Protein AF-A0A914NGS3-F1 (afdb_monomer_lite)

pLDDT: mean 71.95, std 20.26, range [30.5, 97.12]

Organism: Meloidogyne incognita (NCBI:txid6306)

Foldseek 3Di:
DDDDDDDDDDDDDDPDPDPDDPDDDDPDDPDDDPPDPPPPDDPDDDDPVRVVVVVVVVVVVVVVVVVVVVVVVVVVVVVVVVVVVVVVVVVVVVVVVVVVVVVVVVVVVVVVVVVVVVVVVVVVVVVVVVVVVVVVVVVVVVVCVVVVPDDDDDDDDDDDDDDDDDDDDDDDPPVVVVVVVVVVCVVDQHPVSVVVVVVVVVVVVVVVLPDPPPDDPVVNVVVVVVVVVVVVVVVVVVVVVVVVVVVVVVVVVVVVVVVLVVVLVVCVVVVHHSVQVPDPDHGDDDPDDPVNPPDPPDDPVVVVLVVPPVVVVVVVVVPPDDDDDDDD

Sequence (328 aa):
MSEEEYSEEEEVEVDEYVAEQVTKPTEDHAKRSRERIDIQDGEENMTEAGKAMLAAKKRLEEDDAAKLQDYEDRRRLEREREEEELRILKEKQEQRRLQREEEEREQEERRKAEEERRKAEEEERKAKLEAQRKQKEEEKKKRQQMMGGGMPFAVGTPTGGRNFILPEKKKDQSEKFGNIVQAKQEMGMTKDQREEAKKNFVAQVMKQLGDLTSLGGSELKAKLKEMHNRICKLEAEKYDLEKRLQTQEYDLKELNERQRQINRQKLQSKGMDPNSANSRYPPKVAIFSKYDRQIDRRNFNERKSLYDKKKRLSLLSKCSTAPNNFRI

Secondary structure (DSSP, 8-state):
----------------------PPPPS---------------TTS--HHHHHHHHHHHHHHHHHHHHHHHHHHHHHHHHHHHHHHHHHHHHHHHHHHHHHHHHHHHHHHHHHHHHHHHHHHHHHHHHHHHHHHHHHHHHHHHHHHHHTTS--------------PPP-----THHHHHHHHHHHHHSS--HHHHHHHHHHHHHHHHHHH--STTS-HHHHHHHHHHHHHHHHHHHHHHHHHHHHHHHHHHHHHHHHHHHHHHHHHHHHHTT--GGGGG-SS-----SS-TTTT----S-HHHHHHHH-HHHHHHHHTTS--S------

Radius of gyration: 46.87 Å; chains: 1; bounding box: 98×104×130 Å

Structure (mmCIF, N/CA/C/O backbone):
data_AF-A0A914NGS3-F1
#
_entry.id   AF-A0A914NGS3-F1
#
loop_
_atom_site.group_PDB
_atom_site.id
_atom_site.type_symbol
_atom_site.label_atom_id
_atom_site.label_alt_id
_atom_site.label_comp_id
_atom_site.label_asym_id
_atom_site.label_entity_id
_atom_site.label_seq_id
_atom_site.pdbx_PDB_ins_code
_atom_site.Cartn_x
_atom_site.Cartn_y
_atom_site.Cartn_z
_atom_site.occupancy
_atom_site.B_iso_or_equiv
_atom_site.auth_seq_id
_atom_site.auth_comp_id
_atom_site.auth_asym_id
_atom_site.auth_atom_id
_atom_site.pdbx_PDB_model_num
ATOM 1 N N . MET A 1 1 ? 25.454 -44.674 6.506 1.00 40.19 1 MET A N 1
ATOM 2 C CA . MET A 1 1 ? 24.784 -44.873 5.213 1.00 40.19 1 MET A CA 1
ATOM 3 C C . MET A 1 1 ? 24.540 -43.496 4.651 1.00 40.19 1 MET A C 1
ATOM 5 O O . MET A 1 1 ? 23.925 -42.677 5.319 1.00 40.19 1 MET A O 1
ATOM 9 N N . SER A 1 2 ? 25.219 -43.231 3.549 1.00 40.88 2 SER A N 1
ATOM 10 C CA . SER A 1 2 ? 25.174 -42.038 2.716 1.00 40.88 2 SER A CA 1
ATOM 11 C C . SER A 1 2 ? 24.106 -42.241 1.642 1.00 40.88 2 SER A C 1
ATOM 13 O O . SER A 1 2 ? 24.121 -43.286 1.004 1.00 40.88 2 SER A O 1
ATOM 15 N N . GLU A 1 3 ? 23.227 -41.265 1.452 1.00 44.56 3 GLU A N 1
ATOM 16 C CA . GLU A 1 3 ? 22.341 -41.107 0.284 1.00 44.56 3 GLU A CA 1
ATOM 17 C C . GLU A 1 3 ? 22.490 -39.613 -0.078 1.00 44.56 3 GLU A C 1
ATOM 19 O O . GLU A 1 3 ? 22.153 -38.765 0.748 1.00 44.56 3 GLU A O 1
ATOM 24 N N . GLU A 1 4 ? 23.312 -39.194 -1.051 1.00 41.72 4 GLU A N 1
ATOM 25 C CA . GLU A 1 4 ? 23.185 -39.316 -2.526 1.00 41.72 4 GLU A CA 1
ATOM 26 C C . GLU A 1 4 ? 21.776 -38.923 -3.013 1.00 41.72 4 GLU A C 1
ATOM 28 O O . GLU A 1 4 ? 20.807 -39.617 -2.739 1.00 41.72 4 GLU A O 1
ATOM 33 N N . GLU A 1 5 ? 21.571 -37.661 -3.409 1.00 41.38 5 GLU A N 1
ATOM 34 C CA . GLU A 1 5 ? 21.736 -37.079 -4.764 1.00 41.38 5 GLU A CA 1
ATOM 35 C C . GLU A 1 5 ? 20.475 -37.244 -5.636 1.00 41.38 5 GLU A C 1
ATOM 37 O O . GLU A 1 5 ? 20.156 -38.348 -6.056 1.00 41.38 5 GLU A O 1
ATOM 42 N N . TYR A 1 6 ? 19.780 -36.137 -5.935 1.00 35.16 6 TYR A N 1
ATOM 43 C CA . TYR A 1 6 ? 19.322 -35.839 -7.300 1.00 35.16 6 TYR A CA 1
ATOM 44 C C . TYR A 1 6 ? 18.946 -34.354 -7.417 1.00 35.16 6 TYR A C 1
ATOM 46 O O . TYR A 1 6 ? 17.954 -33.883 -6.857 1.00 35.16 6 TYR A O 1
ATOM 54 N N . SER A 1 7 ? 19.813 -33.619 -8.107 1.00 37.72 7 SER A N 1
ATOM 55 C CA . SER A 1 7 ? 19.636 -32.251 -8.581 1.00 37.72 7 SER A CA 1
ATOM 56 C C . SER A 1 7 ? 19.273 -32.357 -10.057 1.00 37.72 7 SER A C 1
ATOM 58 O O . SER A 1 7 ? 20.069 -32.890 -10.822 1.00 37.72 7 SER A O 1
ATOM 60 N N . GLU A 1 8 ? 18.095 -31.888 -10.457 1.00 36.22 8 GLU A N 1
ATOM 61 C CA . GLU A 1 8 ? 17.708 -31.806 -11.869 1.00 36.22 8 GLU A CA 1
ATOM 62 C C . GLU A 1 8 ? 17.700 -30.321 -12.249 1.00 36.22 8 GLU A C 1
ATOM 64 O O . GLU A 1 8 ? 16.717 -29.603 -12.066 1.00 36.22 8 GLU A O 1
ATOM 69 N N . GLU A 1 9 ? 18.879 -29.838 -12.650 1.00 35.44 9 GLU A N 1
ATOM 70 C CA . GLU A 1 9 ? 19.063 -28.545 -13.305 1.00 35.44 9 GLU A CA 1
ATOM 71 C C . GLU A 1 9 ? 18.751 -28.745 -14.793 1.00 35.44 9 GLU A C 1
ATOM 73 O O . GLU A 1 9 ? 19.439 -29.487 -15.489 1.00 35.44 9 GLU A O 1
ATOM 78 N N . GLU A 1 10 ? 17.672 -28.127 -15.266 1.00 34.44 10 GLU A N 1
ATOM 79 C CA . GLU A 1 10 ? 17.285 -28.120 -16.675 1.00 34.44 10 GLU A CA 1
ATOM 80 C C . GLU A 1 10 ? 18.248 -27.191 -17.438 1.00 34.44 10 GLU A C 1
ATOM 82 O O . GLU A 1 10 ? 18.265 -25.973 -17.229 1.00 34.44 10 GLU A O 1
ATOM 87 N N . GLU A 1 11 ? 19.106 -27.785 -18.273 1.00 33.94 11 GLU A N 1
ATOM 88 C CA . GLU A 1 11 ? 20.033 -27.088 -19.165 1.00 33.94 11 GLU A CA 1
ATOM 89 C C . GLU A 1 11 ? 19.255 -26.218 -20.163 1.00 33.94 11 GLU A C 1
ATOM 91 O O . GLU A 1 11 ? 18.569 -26.713 -21.055 1.00 33.94 11 GLU A O 1
ATOM 96 N N . VAL A 1 12 ? 19.380 -24.896 -20.032 1.00 33.91 12 VAL A N 1
ATOM 97 C CA . VAL A 1 12 ? 18.951 -23.954 -21.069 1.00 33.91 12 VAL A CA 1
ATOM 98 C C . VAL A 1 12 ? 20.103 -23.805 -22.056 1.00 33.91 12 VAL A C 1
ATOM 100 O O . VAL A 1 12 ? 21.127 -23.199 -21.743 1.00 33.91 12 VAL A O 1
ATOM 103 N N . GLU A 1 13 ? 19.921 -24.377 -23.242 1.00 32.69 13 GLU A N 1
ATOM 104 C CA . GLU A 1 13 ? 20.776 -24.236 -24.419 1.00 32.69 13 GLU A CA 1
ATOM 105 C C . GLU A 1 13 ? 20.908 -22.744 -24.786 1.00 32.69 13 GLU A C 1
ATOM 107 O O . GLU A 1 13 ? 19.975 -22.101 -25.271 1.00 32.69 13 GLU A O 1
ATOM 112 N N . VAL A 1 14 ? 22.061 -22.151 -24.460 1.00 32.09 14 VAL A N 1
ATOM 113 C CA . VAL A 1 14 ? 22.409 -20.772 -24.819 1.00 32.09 14 VAL A CA 1
ATOM 114 C C . VAL A 1 14 ? 23.047 -20.809 -26.202 1.00 32.09 14 VAL A C 1
ATOM 116 O O . VAL A 1 14 ? 24.249 -21.032 -26.321 1.00 32.09 14 VAL A O 1
ATOM 119 N N . ASP A 1 15 ? 22.246 -20.581 -27.242 1.00 32.97 15 ASP A N 1
ATOM 120 C CA . ASP A 1 15 ? 22.767 -20.388 -28.593 1.00 32.97 15 ASP A CA 1
ATOM 121 C C . ASP A 1 15 ? 23.660 -19.137 -28.642 1.00 32.97 15 ASP A C 1
ATOM 123 O O . ASP A 1 15 ? 23.242 -17.988 -28.450 1.00 32.97 15 ASP A O 1
ATOM 127 N N . GLU A 1 16 ? 24.939 -19.403 -28.876 1.00 31.78 16 GLU A N 1
ATOM 128 C CA . GLU A 1 16 ? 26.034 -18.461 -29.004 1.00 31.78 16 GLU A CA 1
ATOM 129 C C . GLU A 1 16 ? 25.838 -17.609 -30.273 1.00 31.78 16 GLU A C 1
ATOM 131 O O . GLU A 1 16 ? 26.121 -18.028 -31.394 1.00 31.78 16 GLU A O 1
ATOM 136 N N . TYR A 1 17 ? 25.345 -16.376 -30.111 1.00 32.56 17 TYR A N 1
ATOM 137 C CA . TYR A 1 17 ? 25.337 -15.375 -31.182 1.00 32.56 17 TYR A CA 1
ATOM 138 C C . TYR A 1 17 ? 26.784 -15.006 -31.550 1.00 32.56 17 TYR A C 1
ATOM 140 O O . TYR A 1 17 ? 27.405 -14.127 -30.945 1.00 32.56 17 TYR A O 1
ATOM 148 N N . VAL A 1 18 ? 27.324 -15.668 -32.575 1.00 31.19 18 VAL A N 1
ATOM 149 C CA . VAL A 1 18 ? 28.573 -15.278 -33.233 1.00 31.19 18 VAL A CA 1
ATOM 150 C C . VAL A 1 18 ? 28.365 -13.909 -33.881 1.00 31.19 18 VAL A C 1
ATOM 152 O O . VAL A 1 18 ? 27.631 -13.754 -34.855 1.00 31.19 18 VAL A O 1
ATOM 155 N N . ALA A 1 19 ? 29.011 -12.889 -33.316 1.00 33.19 19 ALA A N 1
ATOM 156 C CA . ALA A 1 19 ? 29.060 -11.547 -33.874 1.00 33.19 19 ALA A CA 1
ATOM 157 C C . ALA A 1 19 ? 29.832 -11.560 -35.204 1.00 33.19 19 ALA A C 1
ATOM 159 O O . ALA A 1 19 ? 31.064 -11.490 -35.228 1.00 33.19 19 ALA A O 1
ATOM 160 N N . GLU A 1 20 ? 29.108 -11.646 -36.319 1.00 32.53 20 GLU A N 1
ATOM 161 C CA . GLU A 1 20 ? 29.683 -11.502 -37.651 1.00 32.53 20 GLU A CA 1
ATOM 162 C C . GLU A 1 20 ? 30.141 -10.047 -37.849 1.00 32.53 20 GLU A C 1
ATOM 164 O O . GLU A 1 20 ? 29.362 -9.093 -37.910 1.00 32.53 20 GLU A O 1
ATOM 169 N N . GLN A 1 21 ? 31.461 -9.876 -37.866 1.00 30.50 21 GLN A N 1
ATOM 170 C CA . GLN A 1 21 ? 32.144 -8.618 -38.132 1.00 30.50 21 GLN A CA 1
ATOM 171 C C . GLN A 1 21 ? 31.783 -8.129 -39.538 1.00 30.50 21 GLN A C 1
ATOM 173 O O . GLN A 1 21 ? 32.220 -8.694 -40.537 1.00 30.50 21 GLN A O 1
ATOM 178 N N . VAL A 1 22 ? 31.029 -7.032 -39.621 1.00 34.19 22 VAL A N 1
ATOM 179 C CA . VAL A 1 22 ? 30.779 -6.309 -40.873 1.00 34.19 22 VAL A CA 1
ATOM 180 C C . VAL A 1 22 ? 32.090 -5.673 -41.348 1.00 34.19 22 VAL A C 1
ATOM 182 O O . VAL A 1 22 ? 32.434 -4.544 -40.989 1.00 34.19 22 VAL A O 1
ATOM 185 N N . THR A 1 23 ? 32.849 -6.400 -42.166 1.00 33.66 23 THR A N 1
ATOM 186 C CA . THR A 1 23 ? 33.986 -5.849 -42.906 1.00 33.66 23 THR A CA 1
ATOM 187 C C . THR A 1 23 ? 33.466 -5.082 -44.118 1.00 33.66 23 THR A C 1
ATOM 189 O O . THR A 1 23 ? 32.837 -5.653 -45.007 1.00 33.66 23 THR A O 1
ATOM 192 N N . LYS A 1 24 ? 33.725 -3.770 -44.156 1.00 34.28 24 LYS A N 1
ATOM 193 C CA . LYS A 1 24 ? 33.439 -2.905 -45.310 1.00 34.28 24 LYS A CA 1
ATOM 194 C C . LYS A 1 24 ? 34.158 -3.442 -46.563 1.00 34.28 24 LYS A C 1
ATOM 196 O O . LYS A 1 24 ? 35.372 -3.637 -46.481 1.00 34.28 24 LYS A O 1
ATOM 201 N N . PRO A 1 25 ? 33.482 -3.623 -47.713 1.00 33.66 25 PRO A N 1
ATOM 202 C CA . PRO A 1 25 ? 34.165 -3.935 -48.958 1.00 33.66 25 PRO A CA 1
ATOM 203 C C . PRO A 1 25 ? 34.882 -2.680 -49.461 1.00 33.66 25 PRO A C 1
ATOM 205 O O . PRO A 1 25 ? 34.285 -1.608 -49.572 1.00 33.66 25 PRO A O 1
ATOM 208 N N . THR A 1 26 ? 36.173 -2.820 -49.733 1.00 34.38 26 THR A N 1
ATOM 209 C CA . THR A 1 26 ? 37.013 -1.818 -50.386 1.00 34.38 26 THR A CA 1
ATOM 210 C C . THR A 1 26 ? 36.568 -1.604 -51.830 1.00 34.38 26 THR A C 1
ATOM 212 O O . THR A 1 26 ? 36.292 -2.556 -52.559 1.00 34.38 26 THR A O 1
ATOM 215 N N . GLU A 1 27 ? 36.513 -0.334 -52.222 1.00 41.97 27 GLU A N 1
ATOM 216 C CA . GLU A 1 27 ? 36.309 0.146 -53.585 1.00 41.97 27 GLU A CA 1
ATOM 217 C C . GLU A 1 27 ? 37.468 -0.299 -54.484 1.00 41.97 27 GLU A C 1
ATOM 219 O O . GLU A 1 27 ? 38.448 0.415 -54.623 1.00 41.97 27 GLU A O 1
ATOM 224 N N . ASP A 1 28 ? 37.381 -1.484 -55.079 1.00 39.66 28 ASP A N 1
ATOM 225 C CA . ASP A 1 28 ? 38.134 -1.825 -56.286 1.00 39.66 28 ASP A CA 1
ATOM 226 C C . ASP A 1 28 ? 37.518 -3.080 -56.907 1.00 39.66 28 ASP A C 1
ATOM 228 O O . ASP A 1 28 ? 37.655 -4.173 -56.373 1.00 39.66 28 ASP A O 1
ATOM 232 N N . HIS A 1 29 ? 36.761 -2.870 -57.993 1.00 36.38 29 HIS A N 1
ATOM 233 C CA . HIS A 1 29 ? 36.301 -3.814 -59.036 1.00 36.38 29 HIS A CA 1
ATOM 234 C C . HIS A 1 29 ? 34.908 -3.448 -59.590 1.00 36.38 29 HIS A C 1
ATOM 236 O O . HIS A 1 29 ? 34.068 -4.299 -59.876 1.00 36.38 29 HIS A O 1
ATOM 242 N N . ALA A 1 30 ? 34.668 -2.161 -59.846 1.00 40.72 30 ALA A N 1
ATOM 243 C CA . ALA A 1 30 ? 33.585 -1.720 -60.720 1.00 40.72 30 ALA A CA 1
ATOM 244 C C . ALA A 1 30 ? 34.103 -1.614 -62.165 1.00 40.72 30 ALA A C 1
ATOM 246 O O . ALA A 1 30 ? 34.521 -0.542 -62.590 1.00 40.72 30 ALA A O 1
ATOM 247 N N . LYS A 1 31 ? 34.128 -2.744 -62.891 1.00 43.34 31 LYS A N 1
ATOM 248 C CA . LYS A 1 31 ? 34.106 -2.847 -64.372 1.00 43.34 31 LYS A CA 1
ATOM 249 C C . LYS A 1 31 ? 34.137 -4.321 -64.806 1.00 43.34 31 LYS A C 1
ATOM 251 O O . LYS A 1 31 ? 35.134 -4.840 -65.297 1.00 43.34 31 LYS A O 1
ATOM 256 N N . ARG A 1 32 ? 33.002 -5.002 -64.657 1.00 36.66 32 ARG A N 1
ATOM 257 C CA . ARG A 1 32 ? 32.611 -6.081 -65.572 1.00 36.66 32 ARG A CA 1
ATOM 258 C C . ARG A 1 32 ? 31.157 -5.844 -65.942 1.00 36.66 32 ARG A C 1
ATOM 260 O O . ARG A 1 32 ? 30.252 -6.064 -65.145 1.00 36.66 32 ARG A O 1
ATOM 267 N N . SER A 1 33 ? 30.979 -5.300 -67.136 1.00 37.16 33 SER A N 1
ATOM 268 C CA . SER A 1 33 ? 29.717 -5.204 -67.852 1.00 37.16 33 SER A CA 1
ATOM 269 C C . SER A 1 33 ? 29.024 -6.569 -67.853 1.00 37.16 33 SER A C 1
ATOM 271 O O . SER A 1 33 ? 29.442 -7.486 -68.555 1.00 37.16 33 SER A O 1
ATOM 273 N N . ARG A 1 34 ? 27.971 -6.712 -67.044 1.00 41.16 34 ARG A N 1
ATOM 274 C CA . ARG A 1 34 ? 26.909 -7.680 -67.323 1.00 41.16 34 ARG A CA 1
ATOM 275 C C . ARG A 1 34 ? 26.093 -7.075 -68.455 1.00 41.16 34 ARG A C 1
ATOM 277 O O . ARG A 1 34 ? 25.324 -6.147 -68.220 1.00 41.16 34 ARG A O 1
ATOM 284 N N . GLU A 1 35 ? 26.305 -7.562 -69.669 1.00 33.72 35 GLU A N 1
ATOM 285 C CA . GLU A 1 35 ? 25.333 -7.378 -70.741 1.00 33.72 35 GLU A CA 1
ATOM 286 C C . GLU A 1 35 ? 24.007 -7.975 -70.256 1.00 33.72 35 GLU A C 1
ATOM 288 O O . GLU A 1 35 ? 23.894 -9.179 -70.014 1.00 33.72 35 GLU A O 1
ATOM 293 N N . ARG A 1 36 ? 23.011 -7.108 -70.039 1.00 38.50 36 ARG A N 1
ATOM 294 C CA . ARG A 1 36 ? 21.614 -7.526 -70.097 1.00 38.50 36 ARG A CA 1
ATOM 295 C C . ARG A 1 36 ? 21.391 -7.978 -71.530 1.00 38.50 36 ARG A C 1
ATOM 297 O O . ARG A 1 36 ? 21.465 -7.166 -72.444 1.00 38.50 36 ARG A O 1
ATOM 304 N N . ILE A 1 37 ? 21.133 -9.263 -71.717 1.00 40.38 37 ILE A N 1
ATOM 305 C CA . ILE A 1 37 ? 20.455 -9.714 -72.924 1.00 40.38 37 ILE A CA 1
ATOM 306 C C . ILE A 1 37 ? 19.002 -9.280 -72.733 1.00 40.38 37 ILE A C 1
ATOM 308 O O . ILE A 1 37 ? 18.225 -9.958 -72.061 1.00 40.38 37 ILE A O 1
ATOM 312 N N . ASP A 1 38 ? 18.671 -8.095 -73.239 1.00 39.19 38 ASP A N 1
ATOM 313 C CA . ASP A 1 38 ? 17.290 -7.688 -73.454 1.00 39.19 38 ASP A CA 1
ATOM 314 C C . ASP A 1 38 ? 16.721 -8.598 -74.551 1.00 39.19 38 ASP A C 1
ATOM 316 O O . ASP A 1 38 ? 16.973 -8.406 -75.736 1.00 39.19 38 ASP A O 1
ATOM 320 N N . ILE A 1 39 ? 15.979 -9.635 -74.151 1.00 48.78 39 ILE A N 1
ATOM 321 C CA . ILE A 1 39 ? 15.087 -10.363 -75.060 1.00 48.78 39 ILE A CA 1
ATOM 322 C C . ILE A 1 39 ? 13.807 -9.533 -75.156 1.00 48.78 39 ILE A C 1
ATOM 324 O O . ILE A 1 39 ? 12.779 -9.848 -74.560 1.00 48.78 39 ILE A O 1
ATOM 328 N N . GLN A 1 40 ? 13.909 -8.411 -75.855 1.00 48.56 40 GLN A N 1
ATOM 329 C CA . GLN A 1 40 ? 12.779 -7.790 -76.522 1.00 48.56 40 GLN A CA 1
ATOM 330 C C . GLN A 1 40 ? 13.009 -8.090 -77.992 1.00 48.56 40 GLN A C 1
ATOM 332 O O . GLN A 1 40 ? 13.990 -7.610 -78.539 1.00 48.56 40 GLN A O 1
ATOM 337 N N . ASP A 1 41 ? 12.217 -9.016 -78.537 1.00 43.16 41 ASP A N 1
ATOM 338 C CA . ASP A 1 41 ? 11.758 -9.066 -79.932 1.00 43.16 41 ASP A CA 1
ATOM 339 C C . ASP A 1 41 ? 11.329 -10.498 -80.282 1.00 43.16 41 ASP A C 1
ATOM 341 O O . ASP A 1 41 ? 12.136 -11.429 -80.293 1.00 43.16 41 ASP A O 1
ATOM 345 N N . GLY A 1 42 ? 10.036 -10.675 -80.580 1.00 42.50 42 GLY A N 1
ATOM 346 C CA . GLY A 1 42 ? 9.549 -11.891 -81.235 1.00 42.50 42 GLY A CA 1
ATOM 347 C C . GLY A 1 42 ? 8.172 -12.416 -80.828 1.00 42.50 42 GLY A C 1
ATOM 348 O O . GLY A 1 42 ? 7.976 -13.624 -80.893 1.00 42.50 42 GLY A O 1
ATOM 349 N N . GLU A 1 43 ? 7.197 -11.589 -80.435 1.00 50.16 43 GLU A N 1
ATOM 350 C CA . GLU A 1 43 ? 5.832 -12.102 -80.189 1.00 50.16 43 GLU A CA 1
ATOM 351 C C . GLU A 1 43 ? 5.079 -12.512 -81.471 1.00 50.16 43 GLU A C 1
ATOM 353 O O . GLU A 1 43 ? 4.074 -13.219 -81.393 1.00 50.16 43 GLU A O 1
ATOM 358 N N . GLU A 1 44 ? 5.575 -12.168 -82.663 1.00 51.47 44 GLU A N 1
ATOM 359 C CA . GLU A 1 44 ? 4.783 -12.323 -83.891 1.00 51.47 44 GLU A CA 1
ATOM 360 C C . GLU A 1 44 ? 5.103 -13.561 -84.749 1.00 51.47 44 GLU A C 1
ATOM 362 O O . GLU A 1 44 ? 4.356 -13.832 -85.680 1.00 51.47 44 GLU A O 1
ATOM 367 N N . ASN A 1 45 ? 6.113 -14.385 -84.419 1.00 52.28 45 ASN A N 1
ATOM 368 C CA . ASN A 1 45 ? 6.415 -15.630 -85.163 1.00 52.28 45 ASN A CA 1
ATOM 369 C C . ASN A 1 45 ? 6.860 -16.820 -84.279 1.00 52.28 45 ASN A C 1
ATOM 371 O O . ASN A 1 45 ? 7.667 -17.652 -84.691 1.00 52.28 45 ASN A O 1
ATOM 375 N N . MET A 1 46 ? 6.332 -16.940 -83.056 1.00 53.75 46 MET A N 1
ATOM 376 C CA . MET A 1 46 ? 6.592 -18.109 -82.201 1.00 53.75 46 MET A CA 1
ATOM 377 C C . MET A 1 46 ? 5.638 -19.261 -82.550 1.00 53.75 46 MET A C 1
ATOM 379 O O . MET A 1 46 ? 4.417 -19.126 -82.429 1.00 53.75 46 MET A O 1
ATOM 383 N N . THR A 1 47 ? 6.202 -20.401 -82.966 1.00 68.88 47 THR A N 1
ATOM 384 C CA . THR A 1 47 ? 5.515 -21.686 -83.198 1.00 68.88 47 THR A CA 1
ATOM 385 C C . THR A 1 47 ? 4.603 -22.040 -82.013 1.00 68.88 47 THR A C 1
ATOM 387 O O . THR A 1 47 ? 4.899 -21.662 -80.881 1.00 68.88 47 THR A O 1
ATOM 390 N N . GLU A 1 48 ? 3.517 -22.792 -82.228 1.00 67.00 48 GLU A N 1
ATOM 391 C CA . GLU A 1 48 ? 2.541 -23.183 -81.184 1.00 67.00 48 GLU A CA 1
ATOM 392 C C . GLU A 1 48 ? 3.208 -23.744 -79.905 1.00 67.00 48 GLU A C 1
ATOM 394 O O . GLU A 1 48 ? 2.806 -23.421 -78.787 1.00 67.00 48 GLU A O 1
ATOM 399 N N . ALA A 1 49 ? 4.328 -24.459 -80.062 1.00 64.25 49 ALA A N 1
ATOM 400 C CA . ALA A 1 49 ? 5.174 -24.943 -78.969 1.00 64.25 49 ALA A CA 1
ATOM 401 C C . ALA A 1 49 ? 5.862 -23.828 -78.143 1.00 64.25 49 ALA A C 1
ATOM 403 O O . ALA A 1 49 ? 5.994 -23.951 -76.926 1.00 64.25 49 ALA A O 1
ATOM 404 N N . GLY A 1 50 ? 6.275 -22.721 -78.767 1.00 71.50 50 GLY A N 1
ATOM 405 C CA . GLY A 1 50 ? 6.845 -21.552 -78.086 1.00 71.50 50 GLY A CA 1
ATOM 406 C C . GLY A 1 50 ? 5.803 -20.778 -77.273 1.00 71.50 50 GLY A C 1
ATOM 407 O O . GLY A 1 50 ? 6.097 -20.326 -76.166 1.00 71.50 50 GLY A O 1
ATOM 408 N N . LYS A 1 51 ? 4.557 -20.707 -77.763 1.00 74.12 51 LYS A N 1
ATOM 409 C CA . LYS A 1 51 ? 3.429 -20.133 -77.006 1.00 74.12 51 LYS A CA 1
ATOM 410 C C . LYS A 1 51 ? 3.051 -21.002 -75.802 1.00 74.12 51 LYS A C 1
ATOM 412 O O . LYS A 1 51 ? 2.800 -20.465 -74.727 1.00 74.12 51 LYS A O 1
ATOM 417 N N . ALA A 1 52 ? 3.090 -22.329 -75.946 1.00 75.75 52 ALA A N 1
ATOM 418 C CA . ALA A 1 52 ? 2.866 -23.259 -74.836 1.00 75.75 52 ALA A CA 1
ATOM 419 C C . ALA A 1 52 ? 3.955 -23.160 -73.747 1.00 75.75 52 ALA A C 1
ATOM 421 O O . ALA A 1 52 ? 3.638 -23.163 -72.560 1.00 75.75 52 ALA A O 1
ATOM 422 N N . MET A 1 53 ? 5.225 -22.996 -74.134 1.00 77.62 53 MET A N 1
ATOM 423 C CA . MET A 1 53 ? 6.340 -22.780 -73.198 1.00 77.62 53 MET A CA 1
ATOM 424 C C . MET A 1 53 ? 6.221 -21.455 -72.432 1.00 77.62 53 MET A C 1
ATOM 426 O O . MET A 1 53 ? 6.426 -21.427 -71.220 1.00 77.62 53 MET A O 1
ATOM 430 N N . LEU A 1 54 ? 5.850 -20.361 -73.108 1.00 79.38 54 LEU A N 1
ATOM 431 C CA . LEU A 1 54 ? 5.616 -19.068 -72.454 1.00 79.38 54 LEU A CA 1
ATOM 432 C C . LEU A 1 54 ? 4.415 -19.114 -71.502 1.00 79.38 54 LEU A C 1
ATOM 434 O O . LEU A 1 54 ? 4.488 -18.561 -70.408 1.00 79.38 54 LEU A O 1
ATOM 438 N N . ALA A 1 55 ? 3.341 -19.820 -71.866 1.00 82.69 55 ALA A N 1
ATOM 439 C CA . ALA A 1 55 ? 2.197 -20.025 -70.982 1.00 82.69 55 ALA A CA 1
ATOM 440 C C . ALA A 1 55 ? 2.560 -20.866 -69.746 1.00 82.69 55 ALA A C 1
ATOM 442 O O . ALA A 1 55 ? 2.153 -20.523 -68.639 1.00 82.69 55 ALA A O 1
ATOM 443 N N . ALA A 1 56 ? 3.362 -21.925 -69.904 1.00 82.38 56 ALA A N 1
ATOM 444 C CA . ALA A 1 56 ? 3.850 -22.728 -68.783 1.00 82.38 56 ALA A CA 1
ATOM 445 C C . ALA A 1 56 ? 4.770 -21.920 -67.851 1.00 82.38 56 ALA A C 1
ATOM 447 O O . ALA A 1 56 ? 4.633 -21.993 -66.632 1.00 82.38 56 ALA A O 1
ATOM 448 N N . LYS A 1 57 ? 5.658 -21.090 -68.415 1.00 84.19 57 LYS A N 1
ATOM 449 C CA . LYS A 1 57 ? 6.511 -20.182 -67.638 1.00 84.19 57 LYS A CA 1
ATOM 450 C C . LYS A 1 57 ? 5.683 -19.144 -66.876 1.00 84.19 57 LYS A C 1
ATOM 452 O O . LYS A 1 57 ? 5.930 -18.924 -65.698 1.00 84.19 57 LYS A O 1
ATOM 457 N N . LYS A 1 58 ? 4.661 -18.572 -67.516 1.00 87.06 58 LYS A N 1
ATOM 458 C CA . LYS A 1 58 ? 3.746 -17.618 -66.882 1.00 87.06 58 LYS A CA 1
ATOM 459 C C . LYS A 1 58 ? 2.947 -18.251 -65.738 1.00 87.06 58 LYS A C 1
ATOM 461 O O . LYS A 1 58 ? 2.761 -17.610 -64.715 1.00 87.06 58 LYS A O 1
ATOM 466 N N . ARG A 1 59 ? 2.526 -19.516 -65.869 1.00 84.62 59 ARG A N 1
ATOM 467 C CA . ARG A 1 59 ? 1.877 -20.264 -64.777 1.00 84.62 59 ARG A CA 1
ATOM 468 C C . ARG A 1 59 ? 2.804 -20.474 -63.584 1.00 84.62 59 ARG A C 1
ATOM 470 O O . ARG A 1 59 ? 2.381 -20.262 -62.459 1.00 84.62 59 ARG A O 1
ATOM 477 N N . LEU A 1 60 ? 4.067 -20.816 -63.831 1.00 85.50 60 LEU A N 1
ATOM 478 C CA . LEU A 1 60 ? 5.060 -20.945 -62.765 1.00 85.50 60 LEU A CA 1
ATOM 479 C C . LEU A 1 60 ? 5.340 -19.598 -62.075 1.00 85.50 60 LEU A C 1
ATOM 481 O O . LEU A 1 60 ? 5.420 -19.543 -60.854 1.00 85.50 60 LEU A O 1
ATOM 485 N N . GLU A 1 61 ? 5.435 -18.510 -62.846 1.00 86.25 61 GLU A N 1
ATOM 486 C CA . GLU A 1 61 ? 5.593 -17.149 -62.312 1.00 86.25 61 GLU A CA 1
ATOM 487 C C . GLU A 1 61 ? 4.365 -16.702 -61.491 1.00 86.25 61 GLU A C 1
ATOM 489 O O . GLU A 1 61 ? 4.529 -16.080 -60.444 1.00 86.25 61 GLU A O 1
ATOM 494 N N . GLU A 1 62 ? 3.145 -17.046 -61.920 1.00 85.31 62 GLU A N 1
ATOM 495 C CA . GLU A 1 62 ? 1.900 -16.814 -61.170 1.00 85.31 62 GLU A CA 1
ATOM 496 C C . GLU A 1 62 ? 1.863 -17.624 -59.860 1.00 85.31 62 GLU A C 1
ATOM 498 O O . GLU A 1 62 ? 1.525 -17.070 -58.813 1.00 85.31 62 GLU A O 1
ATOM 503 N N . ASP A 1 63 ? 2.263 -18.899 -59.891 1.00 86.31 63 ASP A N 1
ATOM 504 C CA . ASP A 1 63 ? 2.318 -19.769 -58.710 1.00 86.31 63 ASP A CA 1
ATOM 505 C C . ASP A 1 63 ? 3.374 -19.298 -57.695 1.00 86.31 63 ASP A C 1
ATOM 507 O O . ASP A 1 63 ? 3.149 -19.340 -56.483 1.00 86.31 63 ASP A O 1
ATOM 511 N N . ASP A 1 64 ? 4.530 -18.825 -58.163 1.00 85.88 64 ASP A N 1
ATOM 512 C CA . ASP A 1 64 ? 5.575 -18.277 -57.295 1.00 85.88 64 ASP A CA 1
ATOM 513 C C . ASP A 1 64 ? 5.197 -16.894 -56.738 1.00 85.88 64 ASP A C 1
ATOM 515 O O . ASP A 1 64 ? 5.463 -16.609 -55.567 1.00 85.88 64 ASP A O 1
ATOM 519 N N . ALA A 1 65 ? 4.499 -16.062 -57.519 1.00 91.06 65 ALA A N 1
ATOM 520 C CA . ALA A 1 65 ? 3.932 -14.805 -57.035 1.00 91.06 65 ALA A CA 1
ATOM 521 C C . ALA A 1 65 ? 2.838 -15.036 -55.978 1.00 91.06 65 ALA A C 1
ATOM 523 O O . ALA A 1 65 ? 2.809 -14.328 -54.971 1.00 91.06 65 ALA A O 1
ATOM 524 N N . ALA A 1 66 ? 1.983 -16.048 -56.158 1.00 89.69 66 ALA A N 1
ATOM 525 C CA . ALA A 1 66 ? 0.970 -16.428 -55.175 1.00 89.69 66 ALA A CA 1
ATOM 526 C C . ALA A 1 66 ? 1.606 -16.892 -53.854 1.00 89.69 66 ALA A C 1
ATOM 528 O O . ALA A 1 66 ? 1.220 -16.416 -52.789 1.00 89.69 66 ALA A O 1
ATOM 529 N N . LYS A 1 67 ? 2.658 -17.724 -53.903 1.00 90.12 67 LYS A N 1
ATOM 530 C CA . LYS A 1 67 ? 3.409 -18.123 -52.695 1.00 90.12 67 LYS A CA 1
ATOM 531 C C . LYS A 1 67 ? 4.040 -16.931 -51.973 1.00 90.12 67 LYS A C 1
ATOM 533 O O . LYS A 1 67 ? 4.115 -16.938 -50.743 1.00 90.12 67 LYS A O 1
ATOM 538 N N . LEU A 1 68 ? 4.512 -15.927 -52.716 1.00 89.69 68 LEU A N 1
ATOM 539 C CA . LEU A 1 68 ? 5.092 -14.717 -52.134 1.00 89.69 68 LEU A CA 1
ATOM 540 C C . LEU A 1 68 ? 4.020 -13.850 -51.457 1.00 89.69 68 LEU A C 1
ATOM 542 O O . LEU A 1 68 ? 4.239 -13.393 -50.337 1.00 89.69 68 LEU A O 1
ATOM 546 N N . GLN A 1 69 ? 2.852 -13.689 -52.084 1.00 88.12 69 GLN A N 1
ATOM 547 C CA . GLN A 1 69 ? 1.704 -13.004 -51.479 1.00 88.12 69 GLN A CA 1
ATOM 548 C C . GLN A 1 69 ? 1.219 -13.728 -50.215 1.00 88.12 69 GLN A C 1
ATOM 550 O O . GLN A 1 69 ? 1.089 -13.099 -49.170 1.00 88.12 69 GLN A O 1
ATOM 555 N N . ASP A 1 70 ? 1.091 -15.057 -50.245 1.00 90.00 70 ASP A N 1
ATOM 556 C CA . ASP A 1 70 ? 0.709 -15.853 -49.070 1.00 90.00 70 ASP A CA 1
ATOM 557 C C . ASP A 1 70 ? 1.715 -15.737 -47.910 1.00 90.00 70 ASP A C 1
ATOM 559 O O . ASP A 1 70 ? 1.359 -15.922 -46.741 1.00 90.00 70 ASP A O 1
ATOM 563 N N . TYR A 1 71 ? 2.992 -15.486 -48.209 1.00 90.19 71 TYR A N 1
ATOM 564 C CA . TYR A 1 71 ? 4.023 -15.232 -47.203 1.00 90.19 71 TYR A CA 1
ATOM 565 C C . TYR A 1 71 ? 3.933 -13.804 -46.645 1.00 90.19 71 TYR A C 1
ATOM 567 O O . TYR A 1 71 ? 4.016 -13.607 -45.429 1.00 90.19 71 TYR A O 1
ATOM 575 N N . GLU A 1 72 ? 3.722 -12.810 -47.511 1.00 89.69 72 GLU A N 1
ATOM 576 C CA . GLU A 1 72 ? 3.491 -11.418 -47.112 1.00 89.69 72 GLU A CA 1
ATOM 577 C C . GLU A 1 72 ? 2.244 -11.277 -46.238 1.00 89.69 72 GLU A C 1
ATOM 579 O O . GLU A 1 72 ? 2.288 -10.589 -45.217 1.00 89.69 72 GLU A O 1
ATOM 584 N N . ASP A 1 73 ? 1.162 -11.966 -46.589 1.00 91.38 73 ASP A N 1
ATOM 585 C CA . ASP A 1 73 ? -0.102 -11.919 -45.861 1.00 91.38 73 ASP A CA 1
ATOM 586 C C . ASP A 1 73 ? -0.023 -12.663 -44.532 1.00 91.38 73 ASP A C 1
ATOM 588 O O . ASP A 1 73 ? -0.516 -12.157 -43.524 1.00 91.38 73 ASP A O 1
ATOM 592 N N . ARG A 1 74 ? 0.712 -13.782 -44.459 1.00 89.25 74 ARG A N 1
ATOM 593 C CA . ARG A 1 74 ? 1.051 -14.410 -43.170 1.00 89.25 74 ARG A CA 1
ATOM 594 C C . ARG A 1 74 ? 1.828 -13.459 -42.257 1.00 89.25 74 ARG A C 1
ATOM 596 O O . ARG A 1 74 ? 1.489 -13.331 -41.086 1.00 89.25 74 ARG A O 1
ATOM 603 N N . ARG A 1 75 ? 2.809 -12.732 -42.799 1.00 89.44 75 ARG A N 1
ATOM 604 C CA . ARG A 1 75 ? 3.603 -11.724 -42.067 1.00 89.44 75 ARG A CA 1
ATOM 605 C C . ARG A 1 75 ? 2.818 -10.463 -41.709 1.00 89.44 75 ARG A C 1
ATOM 607 O O . ARG A 1 75 ? 3.187 -9.758 -40.769 1.00 89.44 75 ARG A O 1
ATOM 614 N N . ARG A 1 76 ? 1.787 -10.107 -42.477 1.00 91.94 76 ARG A N 1
ATOM 615 C CA . ARG A 1 76 ? 0.844 -9.042 -42.107 1.00 91.94 76 ARG A CA 1
ATOM 616 C C . ARG A 1 76 ? -0.039 -9.502 -40.959 1.00 91.94 76 ARG A C 1
ATOM 618 O O . ARG A 1 76 ? -0.119 -8.787 -39.972 1.00 91.94 76 ARG A O 1
ATOM 625 N N . LEU A 1 77 ? -0.612 -10.697 -41.063 1.00 92.62 77 LEU A N 1
ATOM 626 C CA . LEU A 1 77 ? -1.514 -11.250 -40.059 1.00 92.62 77 LEU A CA 1
ATOM 627 C C . LEU A 1 77 ? -0.815 -11.482 -38.714 1.00 92.62 77 LEU A C 1
ATOM 629 O O . LEU A 1 77 ? -1.404 -11.239 -37.669 1.00 92.62 77 LEU A O 1
ATOM 633 N N . GLU A 1 78 ? 0.441 -11.928 -38.726 1.00 86.19 78 GLU A N 1
ATOM 634 C CA . GLU A 1 78 ? 1.250 -12.073 -37.510 1.00 86.19 78 GLU A CA 1
ATOM 635 C C . GLU A 1 78 ? 1.485 -10.719 -36.826 1.00 86.19 78 GLU A C 1
ATOM 637 O O . GLU A 1 78 ? 1.200 -10.576 -35.641 1.00 86.19 78 GLU A O 1
ATOM 642 N N . ARG A 1 79 ? 1.874 -9.689 -37.590 1.00 89.44 79 ARG A N 1
ATOM 643 C CA . ARG A 1 79 ? 2.013 -8.321 -37.064 1.00 89.44 79 ARG A CA 1
ATOM 644 C C . ARG A 1 79 ? 0.695 -7.745 -36.566 1.00 89.44 79 ARG A C 1
ATOM 646 O O . ARG A 1 79 ? 0.678 -7.094 -35.534 1.00 89.44 79 ARG A O 1
ATOM 653 N N . GLU A 1 80 ? -0.400 -7.977 -37.281 1.00 90.81 80 GLU A N 1
ATOM 654 C CA . GLU A 1 80 ? -1.725 -7.504 -36.882 1.00 90.81 80 GLU A CA 1
ATOM 655 C C . GLU A 1 80 ? -2.168 -8.157 -35.568 1.00 90.81 80 GLU A C 1
ATOM 657 O O . GLU A 1 80 ? -2.628 -7.455 -34.675 1.00 90.81 80 GLU A O 1
ATOM 662 N N . ARG A 1 81 ? -1.927 -9.462 -35.386 1.00 91.69 81 ARG A N 1
ATOM 663 C CA . ARG A 1 81 ? -2.184 -10.158 -34.114 1.00 91.69 81 ARG A CA 1
ATOM 664 C C . ARG A 1 81 ? -1.327 -9.615 -32.975 1.00 91.69 81 ARG A C 1
ATOM 666 O O . ARG A 1 81 ? -1.856 -9.335 -31.904 1.00 91.69 81 ARG A O 1
ATOM 673 N N . GLU A 1 82 ? -0.030 -9.418 -33.203 1.00 84.62 82 GLU A N 1
ATOM 674 C CA . GLU A 1 82 ? 0.866 -8.816 -32.207 1.00 84.62 82 GLU A CA 1
ATOM 675 C C . GLU A 1 82 ? 0.433 -7.383 -31.847 1.00 84.62 82 GLU A C 1
ATOM 677 O O . GLU A 1 82 ? 0.421 -6.995 -30.676 1.00 84.62 82 GLU A O 1
ATOM 682 N N . GLU A 1 83 ? 0.032 -6.583 -32.837 1.00 88.50 83 GLU A N 1
ATOM 683 C CA . GLU A 1 83 ? -0.480 -5.229 -32.634 1.00 88.50 83 GLU A CA 1
ATOM 684 C C . GLU A 1 83 ? -1.819 -5.229 -31.883 1.00 88.50 83 GLU A C 1
ATOM 686 O O . GLU A 1 83 ? -2.006 -4.406 -30.983 1.00 88.50 83 GLU A O 1
ATOM 691 N N . GLU A 1 84 ? -2.735 -6.149 -32.186 1.00 90.62 84 GLU A N 1
ATOM 692 C CA . GLU A 1 84 ? -4.005 -6.321 -31.476 1.00 90.62 84 GLU A CA 1
ATOM 693 C C . GLU A 1 84 ? -3.795 -6.753 -30.022 1.00 90.62 84 GLU A C 1
ATOM 695 O O . GLU A 1 84 ? -4.386 -6.158 -29.118 1.00 90.62 84 GLU A O 1
ATOM 700 N N . GLU A 1 85 ? -2.900 -7.706 -29.759 1.00 87.62 85 GLU A N 1
ATOM 701 C CA . GLU A 1 85 ? -2.541 -8.119 -28.399 1.00 87.62 85 GLU A CA 1
ATOM 702 C C . GLU A 1 85 ? -1.925 -6.959 -27.604 1.00 87.62 85 GLU A C 1
ATOM 704 O O . GLU A 1 85 ? -2.307 -6.703 -26.454 1.00 87.62 85 GLU A O 1
ATOM 709 N N . LEU A 1 86 ? -1.033 -6.181 -28.228 1.00 85.69 86 LEU A N 1
ATOM 710 C CA . LEU A 1 86 ? -0.467 -4.973 -27.626 1.00 85.69 86 LEU A CA 1
ATOM 711 C C . LEU A 1 86 ? -1.530 -3.900 -27.372 1.00 85.69 86 LEU A C 1
ATOM 713 O O . LEU A 1 86 ? -1.464 -3.201 -26.354 1.00 85.69 86 LEU A O 1
ATOM 717 N N . ARG A 1 87 ? -2.509 -3.748 -28.267 1.00 93.25 87 ARG A N 1
ATOM 718 C CA . ARG A 1 87 ? -3.630 -2.817 -28.088 1.00 93.25 87 ARG A CA 1
ATOM 719 C C . ARG A 1 87 ? -4.535 -3.247 -26.943 1.00 93.25 87 ARG A C 1
ATOM 721 O O . ARG A 1 87 ? -4.811 -2.412 -26.087 1.00 93.25 87 ARG A O 1
ATOM 728 N N . ILE A 1 88 ? -4.912 -4.522 -26.862 1.00 92.31 88 ILE A N 1
ATOM 729 C CA . ILE A 1 88 ? -5.718 -5.068 -25.760 1.00 92.31 88 ILE A CA 1
ATOM 730 C C . ILE A 1 88 ? -4.979 -4.893 -24.428 1.00 92.31 88 ILE A C 1
ATOM 732 O O . ILE A 1 88 ? -5.575 -4.499 -23.423 1.00 92.31 88 ILE A O 1
ATOM 736 N N . LEU A 1 89 ? -3.664 -5.130 -24.398 1.00 88.75 89 LEU A N 1
ATOM 737 C CA . LEU A 1 89 ? -2.869 -4.956 -23.185 1.00 88.75 89 LEU A CA 1
ATOM 738 C C . LEU A 1 89 ? -2.802 -3.486 -22.742 1.00 88.75 89 LEU A C 1
ATOM 740 O O . LEU A 1 89 ? -2.923 -3.203 -21.545 1.00 88.75 89 LEU A O 1
ATOM 744 N N . LYS A 1 90 ? -2.644 -2.554 -23.692 1.00 91.50 90 LYS A N 1
ATOM 745 C CA . LYS A 1 90 ? -2.680 -1.105 -23.439 1.00 91.50 90 LYS A CA 1
ATOM 746 C C . LYS A 1 90 ? -4.057 -0.650 -22.970 1.00 91.50 90 LYS A C 1
ATOM 748 O O . LYS A 1 90 ? -4.137 0.026 -21.951 1.00 91.50 90 LYS A O 1
ATOM 753 N N . GLU A 1 91 ? -5.126 -1.084 -23.628 1.00 90.00 91 GLU A N 1
ATOM 754 C CA . GLU A 1 91 ? -6.501 -0.772 -23.235 1.00 90.00 91 GLU A CA 1
ATOM 755 C C . GLU A 1 91 ? -6.799 -1.298 -21.827 1.00 90.00 91 GLU A C 1
ATOM 757 O O . GLU A 1 91 ? -7.319 -0.571 -20.990 1.00 90.00 91 GLU A O 1
ATOM 762 N N . LYS A 1 92 ? -6.351 -2.510 -21.483 1.00 92.06 92 LYS A N 1
ATOM 763 C CA . LYS A 1 92 ? -6.491 -3.067 -20.129 1.00 92.06 92 LYS A CA 1
ATOM 764 C C . LYS A 1 92 ? -5.645 -2.335 -19.081 1.00 92.06 92 LYS A C 1
ATOM 766 O O . LYS A 1 92 ? -5.975 -2.342 -17.891 1.00 92.06 92 LYS A O 1
ATOM 771 N N . GLN A 1 93 ? -4.511 -1.745 -19.460 1.00 80.00 93 GLN A N 1
ATOM 772 C CA . GLN A 1 93 ? -3.747 -0.865 -18.569 1.00 80.00 93 GLN A CA 1
ATOM 773 C C . GLN A 1 93 ? -4.447 0.482 -18.377 1.00 80.00 93 GLN A C 1
ATOM 775 O O . GLN A 1 93 ? -4.519 0.958 -17.242 1.00 80.00 93 GLN A O 1
ATOM 780 N N . GLU A 1 94 ? -4.987 1.066 -19.447 1.00 88.12 94 GLU A N 1
ATOM 781 C CA . GLU A 1 94 ? -5.745 2.315 -19.386 1.00 88.12 94 GLU A CA 1
ATOM 782 C C . GLU A 1 94 ? -7.056 2.150 -18.624 1.00 88.12 94 GLU A C 1
ATOM 784 O O . GLU A 1 94 ? -7.321 2.952 -17.740 1.00 88.12 94 GLU A O 1
ATOM 789 N N . GLN A 1 95 ? -7.807 1.069 -18.828 1.00 91.81 95 GLN A N 1
ATOM 790 C CA . GLN A 1 95 ? -9.002 0.750 -18.042 1.00 91.81 95 GLN A CA 1
ATOM 791 C C . GLN A 1 95 ? -8.676 0.616 -16.552 1.00 91.81 95 GLN A C 1
ATOM 793 O O . GLN A 1 95 ? -9.355 1.199 -15.716 1.00 91.81 95 GLN A O 1
ATOM 798 N N . ARG A 1 96 ? -7.572 -0.057 -16.193 1.00 86.31 96 ARG A N 1
ATOM 799 C CA . ARG A 1 96 ? -7.105 -0.111 -14.794 1.00 86.31 96 ARG A CA 1
ATOM 800 C C . ARG A 1 96 ? -6.670 1.248 -14.253 1.00 86.31 96 ARG A C 1
ATOM 802 O O . ARG A 1 96 ? -6.624 1.431 -13.040 1.00 86.31 96 ARG A O 1
ATOM 809 N N . ARG A 1 97 ? -6.238 2.175 -15.108 1.00 91.19 97 ARG A N 1
ATOM 810 C CA . ARG A 1 97 ? -5.882 3.541 -14.709 1.00 91.19 97 ARG A CA 1
ATOM 811 C C . ARG A 1 97 ? -7.137 4.393 -14.529 1.00 91.19 97 ARG A C 1
ATOM 813 O O . ARG A 1 97 ? -7.228 5.062 -13.510 1.00 91.19 97 ARG A O 1
ATOM 820 N N . LEU A 1 98 ? -8.091 4.298 -15.450 1.00 86.25 98 LEU A N 1
ATOM 821 C CA . LEU A 1 98 ? -9.389 4.963 -15.381 1.00 86.25 98 LEU A CA 1
ATOM 822 C C . LEU A 1 98 ? -10.187 4.494 -14.169 1.00 86.25 98 LEU A C 1
ATOM 824 O O . LEU A 1 98 ? -10.669 5.330 -13.426 1.00 86.25 98 LEU A O 1
ATOM 828 N N . GLN A 1 99 ? -10.224 3.191 -13.886 1.00 85.62 99 GLN A N 1
ATOM 829 C CA . GLN A 1 99 ? -10.904 2.663 -12.701 1.00 85.62 99 GLN A CA 1
ATOM 830 C C . GLN A 1 99 ? -10.284 3.189 -11.398 1.00 85.62 99 GLN A C 1
ATOM 832 O O . GLN A 1 99 ? -11.000 3.569 -10.480 1.00 85.62 99 GLN A O 1
ATOM 837 N N . ARG A 1 100 ? -8.947 3.280 -11.327 1.00 86.94 100 ARG A N 1
ATOM 838 C CA . ARG A 1 100 ? -8.260 3.901 -10.180 1.00 86.94 100 ARG A CA 1
ATOM 839 C C . ARG A 1 100 ? -8.568 5.392 -10.062 1.00 86.94 100 ARG A C 1
ATOM 841 O O . ARG A 1 100 ? -8.713 5.886 -8.952 1.00 86.94 100 ARG A O 1
ATOM 848 N N . GLU A 1 101 ? -8.652 6.093 -11.187 1.00 88.56 101 GLU A N 1
ATOM 849 C CA . GLU A 1 101 ? -8.982 7.517 -11.224 1.00 88.56 101 GLU A CA 1
ATOM 850 C C . GLU A 1 101 ? -10.449 7.775 -10.844 1.00 88.56 101 GLU A C 1
ATOM 852 O O . GLU A 1 101 ? -10.730 8.726 -10.122 1.00 88.56 101 GLU A O 1
ATOM 857 N N . GLU A 1 102 ? -11.381 6.918 -11.262 1.00 90.06 102 GLU A N 1
ATOM 858 C CA . GLU A 1 102 ? -12.791 6.969 -10.860 1.00 90.06 102 GLU A CA 1
ATOM 859 C C . GLU A 1 102 ? -12.964 6.665 -9.367 1.00 90.06 102 GLU A C 1
ATOM 861 O O . GLU A 1 102 ? -13.633 7.428 -8.673 1.00 90.06 102 GLU A O 1
ATOM 866 N N . GLU A 1 103 ? -12.300 5.630 -8.841 1.00 87.12 103 GLU A N 1
ATOM 867 C CA . GLU A 1 103 ? -12.303 5.323 -7.403 1.00 87.12 103 GLU A CA 1
ATOM 868 C C . GLU A 1 103 ? -11.680 6.455 -6.565 1.00 87.12 103 GLU A C 1
ATOM 870 O O . GLU A 1 103 ? -12.147 6.739 -5.459 1.00 87.12 103 GLU A O 1
ATOM 875 N N . GLU A 1 104 ? -10.633 7.120 -7.067 1.00 87.06 104 GLU A N 1
ATOM 876 C CA . GLU A 1 104 ? -10.015 8.274 -6.405 1.00 87.06 104 GLU A CA 1
ATOM 877 C C . GLU A 1 104 ? -10.944 9.496 -6.420 1.00 87.06 104 GLU A C 1
ATOM 879 O O . GLU A 1 104 ? -11.117 10.132 -5.377 1.00 87.06 104 GLU A O 1
ATOM 884 N N . ARG A 1 105 ? -11.612 9.776 -7.549 1.00 91.00 105 ARG A N 1
ATOM 885 C CA . ARG A 1 105 ? -12.621 10.844 -7.643 1.00 91.00 105 ARG A CA 1
ATOM 886 C C . ARG A 1 105 ? -13.812 10.587 -6.726 1.00 91.00 105 ARG A C 1
ATOM 888 O O . ARG A 1 105 ? -14.219 11.499 -6.013 1.00 91.00 105 ARG A O 1
ATOM 895 N N . GLU A 1 106 ? -14.334 9.362 -6.672 1.00 91.25 106 GLU A N 1
ATOM 896 C CA . GLU A 1 106 ? -15.448 9.015 -5.779 1.00 91.25 106 GLU A CA 1
ATOM 897 C C . GLU A 1 106 ? -15.046 9.165 -4.300 1.00 91.25 106 GLU A C 1
ATOM 899 O O . GLU A 1 106 ? -15.800 9.694 -3.477 1.00 91.25 106 GLU A O 1
ATOM 904 N N . GLN A 1 107 ? -13.823 8.760 -3.941 1.00 82.81 107 GLN A N 1
ATOM 905 C CA . GLN A 1 107 ? -13.297 8.965 -2.591 1.00 82.81 107 GLN A CA 1
ATOM 906 C C . GLN A 1 107 ? -13.083 10.446 -2.260 1.00 82.81 107 GLN A C 1
ATOM 908 O O . GLN A 1 107 ? -13.335 10.850 -1.121 1.00 82.81 107 GLN A O 1
ATOM 913 N N . GLU A 1 108 ? -12.630 11.257 -3.215 1.00 88.12 108 GLU A N 1
ATOM 914 C CA . GLU A 1 108 ? -12.464 12.699 -3.038 1.00 88.12 108 GLU A CA 1
ATOM 915 C C . GLU A 1 108 ? -13.817 13.405 -2.882 1.00 88.12 108 GLU A C 1
ATOM 917 O O . GLU A 1 108 ? -13.981 14.201 -1.956 1.00 88.12 108 GLU A O 1
ATOM 922 N N . GLU A 1 109 ? -14.817 13.059 -3.693 1.00 88.56 109 GLU A N 1
ATOM 923 C CA . GLU A 1 109 ? -16.184 13.571 -3.564 1.00 88.56 109 GLU A CA 1
ATOM 924 C C . GLU A 1 109 ? -16.809 13.180 -2.222 1.00 88.56 109 GLU A C 1
ATOM 926 O O . GLU A 1 109 ? -17.383 14.030 -1.536 1.00 88.56 109 GLU A O 1
ATOM 931 N N . ARG A 1 110 ? -16.619 11.932 -1.773 1.00 87.88 110 ARG A N 1
ATOM 932 C CA . ARG A 1 110 ? -17.085 11.480 -0.456 1.00 87.88 110 ARG A CA 1
ATOM 933 C C . ARG A 1 110 ? -16.397 12.226 0.690 1.00 87.88 110 ARG A C 1
ATOM 935 O O . ARG A 1 110 ? -17.067 12.607 1.651 1.00 87.88 110 ARG A O 1
ATOM 942 N N . ARG A 1 111 ? -15.084 12.470 0.595 1.00 88.25 111 ARG A N 1
ATOM 943 C CA . ARG A 1 111 ? -14.335 13.266 1.586 1.00 88.25 111 ARG A CA 1
ATOM 944 C C . ARG A 1 111 ? -14.782 14.722 1.594 1.00 88.25 111 ARG A C 1
ATOM 946 O O . ARG A 1 111 ? -14.970 15.285 2.668 1.00 88.25 111 ARG A O 1
ATOM 953 N N . LYS A 1 112 ? -14.995 15.317 0.420 1.00 89.75 112 LYS A N 1
ATOM 954 C CA . LYS A 1 112 ? -15.462 16.697 0.277 1.00 89.75 112 LYS A CA 1
ATOM 955 C C . LYS A 1 112 ? -16.876 16.868 0.833 1.00 89.75 112 LYS A C 1
ATOM 957 O O . LYS A 1 112 ? -17.114 17.823 1.563 1.00 89.75 112 LYS A O 1
ATOM 962 N N . ALA A 1 113 ? -17.773 15.914 0.582 1.00 89.56 113 ALA A N 1
ATOM 963 C CA . ALA A 1 113 ? -19.121 15.905 1.146 1.00 89.56 113 ALA A CA 1
ATOM 964 C C . ALA A 1 113 ? -19.119 15.742 2.679 1.00 89.56 113 ALA A C 1
ATOM 966 O O . ALA A 1 113 ? -19.904 16.387 3.373 1.00 89.56 113 ALA A O 1
ATOM 967 N N . GLU A 1 114 ? -18.228 14.915 3.237 1.00 85.88 114 GLU A N 1
ATOM 968 C CA . GLU A 1 114 ? -18.081 14.765 4.691 1.00 85.88 114 GLU A CA 1
ATOM 969 C C . GLU A 1 114 ? -17.457 16.011 5.346 1.00 85.88 114 GLU A C 1
ATOM 971 O O . GLU A 1 114 ? -17.906 16.435 6.413 1.00 85.88 114 GLU A O 1
ATOM 976 N N . GLU A 1 115 ? -16.476 16.648 4.698 1.00 84.81 115 GLU A N 1
ATOM 977 C CA . GLU A 1 115 ? -15.888 17.912 5.157 1.00 84.81 115 GLU A CA 1
ATOM 978 C C . GLU A 1 115 ? -16.895 19.069 5.080 1.00 84.81 115 GLU A C 1
ATOM 980 O O . GLU A 1 115 ? -16.960 19.885 5.999 1.00 84.81 115 GLU A O 1
ATOM 985 N N . GLU A 1 116 ? -17.718 19.127 4.032 1.00 86.56 116 GLU A N 1
ATOM 986 C CA . GLU A 1 116 ? -18.793 20.112 3.892 1.00 86.56 116 GLU A CA 1
ATOM 987 C C . GLU A 1 116 ? -19.888 19.897 4.944 1.00 86.56 116 GLU A C 1
ATOM 989 O O . GLU A 1 116 ? -20.297 20.857 5.598 1.00 86.56 116 GLU A O 1
ATOM 994 N N . ARG A 1 117 ? -20.281 18.643 5.216 1.00 87.88 117 ARG A N 1
ATOM 995 C CA . ARG A 1 117 ? -21.229 18.326 6.298 1.00 87.88 117 ARG A CA 1
ATOM 996 C C . ARG A 1 117 ? -20.675 18.717 7.666 1.00 87.88 117 ARG A C 1
ATOM 998 O O . ARG A 1 117 ? -21.384 19.315 8.472 1.00 87.88 117 ARG A O 1
ATOM 1005 N N . ARG A 1 118 ? -19.392 18.451 7.917 1.00 85.81 118 ARG A N 1
ATOM 1006 C CA . ARG A 1 118 ? -18.723 18.845 9.161 1.00 85.81 118 ARG A CA 1
ATOM 1007 C C . ARG A 1 118 ? -18.604 20.365 9.299 1.00 85.81 118 ARG A C 1
ATOM 1009 O O . ARG A 1 118 ? -18.828 20.885 10.389 1.00 85.81 118 ARG A O 1
ATOM 1016 N N . LYS A 1 119 ? -18.288 21.087 8.220 1.00 86.88 119 LYS A N 1
ATOM 1017 C CA . LYS A 1 119 ? -18.257 22.560 8.223 1.00 86.88 119 LYS A CA 1
ATOM 1018 C C . LYS A 1 119 ? -19.642 23.152 8.464 1.00 86.88 119 LYS A C 1
ATOM 1020 O O . LYS A 1 119 ? -19.748 24.072 9.267 1.00 86.88 119 LYS A O 1
ATOM 1025 N N . ALA A 1 120 ? -20.688 22.594 7.855 1.00 87.19 120 ALA A N 1
ATOM 1026 C CA . ALA A 1 120 ? -22.066 23.015 8.094 1.00 87.19 120 ALA A CA 1
ATOM 1027 C C . ALA A 1 120 ? -22.495 22.780 9.556 1.00 87.19 120 ALA A C 1
ATOM 1029 O O . ALA A 1 120 ? -23.068 23.672 10.176 1.00 87.19 120 ALA A O 1
ATOM 1030 N N . GLU A 1 121 ? -22.151 21.631 10.151 1.00 84.12 121 GLU A N 1
ATOM 1031 C CA . GLU A 1 121 ? -22.419 21.346 11.571 1.00 84.12 121 GLU A CA 1
ATOM 1032 C C . GLU A 1 121 ? -21.617 22.265 12.520 1.00 84.12 121 GLU A C 1
ATOM 1034 O O . GLU A 1 121 ? -22.139 22.723 13.543 1.00 84.12 121 GLU A O 1
ATOM 1039 N N . GLU A 1 122 ? -20.356 22.577 12.196 1.00 80.81 122 GLU A N 1
ATOM 1040 C CA . GLU A 1 122 ? -19.526 23.516 12.964 1.00 80.81 122 GLU A CA 1
ATOM 1041 C C . GLU A 1 122 ? -20.037 24.965 12.848 1.00 80.81 122 GLU A C 1
ATOM 1043 O O . GLU A 1 122 ? -20.069 25.683 13.854 1.00 80.81 122 GLU A O 1
ATOM 1048 N N . GLU A 1 123 ? -20.498 25.386 11.668 1.00 82.69 123 GLU A N 1
ATOM 1049 C CA . GLU A 1 123 ? -21.110 26.697 11.437 1.00 82.69 123 GLU A CA 1
ATOM 1050 C C . GLU A 1 123 ? -22.477 26.814 12.127 1.00 82.69 123 GLU A C 1
ATOM 1052 O O . GLU A 1 123 ? -22.733 27.814 12.798 1.00 82.69 123 GLU A O 1
ATOM 1057 N N . GLU A 1 124 ? -23.311 25.769 12.101 1.00 83.06 124 GLU A N 1
ATOM 1058 C CA . GLU A 1 124 ? -24.589 25.733 12.823 1.00 83.06 124 GLU A CA 1
ATOM 1059 C C . GLU A 1 124 ? -24.376 25.754 14.347 1.00 83.06 124 GLU A C 1
ATOM 1061 O O . GLU A 1 124 ? -25.062 26.476 15.080 1.00 83.06 124 GLU A O 1
ATOM 1066 N N . ARG A 1 125 ? -23.381 25.015 14.858 1.00 82.94 125 ARG A N 1
ATOM 1067 C CA . ARG A 1 125 ? -23.017 25.043 16.282 1.00 82.94 125 ARG A CA 1
ATOM 1068 C C . ARG A 1 125 ? -22.495 26.419 16.694 1.00 82.94 125 ARG A C 1
ATOM 1070 O O . ARG A 1 125 ? -22.832 26.897 17.781 1.00 82.94 125 ARG A O 1
ATOM 1077 N N . LYS A 1 126 ? -21.701 27.067 15.839 1.00 8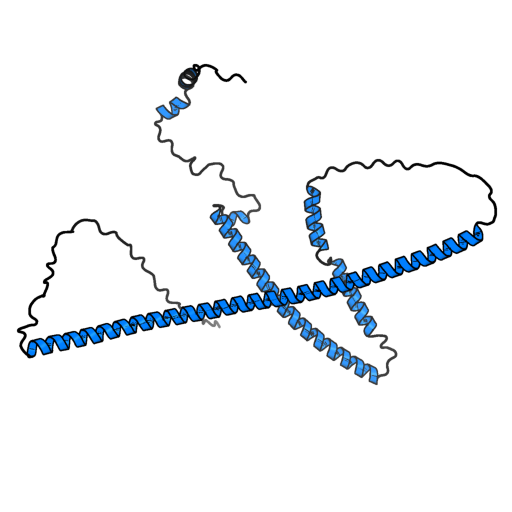5.94 126 LYS A N 1
ATOM 1078 C CA . LYS A 1 126 ? -21.195 28.427 16.062 1.00 85.94 126 LYS A CA 1
ATOM 1079 C C . LYS A 1 126 ? -22.330 29.456 16.031 1.00 85.94 126 LYS A C 1
ATOM 1081 O O . LYS A 1 126 ? -22.410 30.272 16.948 1.00 85.94 126 LYS A O 1
ATOM 1086 N N . ALA A 1 127 ? -23.258 29.351 15.081 1.00 83.69 127 ALA A N 1
ATOM 1087 C CA . ALA A 1 127 ? -24.439 30.206 14.979 1.00 83.69 127 ALA A CA 1
ATOM 1088 C C . ALA A 1 127 ? -25.380 30.053 16.188 1.00 83.69 127 ALA A C 1
ATOM 1090 O O . ALA A 1 127 ? -25.854 31.050 16.732 1.00 83.69 127 ALA A O 1
ATOM 1091 N N . LYS A 1 128 ? -25.594 28.828 16.694 1.00 84.06 128 LYS A N 1
ATOM 1092 C CA . LYS A 1 128 ? -26.364 28.590 17.933 1.00 84.06 128 LYS A CA 1
ATOM 1093 C C . LYS A 1 128 ? -25.707 29.227 19.158 1.00 84.06 128 LYS A C 1
ATOM 1095 O O . LYS A 1 128 ? -26.399 29.774 20.019 1.00 84.06 128 LYS A O 1
ATOM 1100 N N . LEU A 1 129 ? -24.378 29.177 19.244 1.00 76.94 129 LEU A N 1
ATOM 1101 C CA . LEU A 1 129 ? -23.629 29.755 20.361 1.00 76.94 129 LEU A CA 1
ATOM 1102 C C . LEU A 1 129 ? -23.628 31.291 20.310 1.00 76.94 129 LEU A C 1
ATOM 1104 O O . LEU A 1 129 ? -23.764 31.941 21.348 1.00 76.94 129 LEU A O 1
ATOM 1108 N N . GLU A 1 130 ? -23.556 31.870 19.112 1.00 81.81 130 GLU A N 1
ATOM 1109 C CA . GLU A 1 130 ? -23.683 33.311 18.885 1.00 81.81 130 GLU A CA 1
ATOM 1110 C C . GLU A 1 130 ? -25.109 33.817 19.156 1.00 81.81 130 GLU A C 1
ATOM 1112 O O . GLU A 1 130 ? -25.277 34.818 19.853 1.00 81.81 130 GLU A O 1
ATOM 1117 N N . ALA A 1 131 ? -26.143 33.083 18.733 1.00 82.88 131 ALA A N 1
ATOM 1118 C CA . ALA A 1 131 ? -27.537 33.403 19.045 1.00 82.88 131 ALA A CA 1
ATOM 1119 C C . ALA A 1 131 ? -27.822 33.345 20.557 1.00 82.88 131 ALA A C 1
ATOM 1121 O O . ALA A 1 131 ? -28.456 34.250 21.103 1.00 82.88 131 ALA A O 1
ATOM 1122 N N . GLN A 1 132 ? -27.299 32.338 21.269 1.00 82.25 132 GLN A N 1
ATOM 1123 C CA . GLN A 1 132 ? -27.435 32.256 22.728 1.00 82.25 132 GLN A CA 1
ATOM 1124 C C . GLN A 1 132 ? -26.672 33.387 23.438 1.00 82.25 132 GLN A C 1
ATOM 1126 O O . GLN A 1 132 ? -27.138 33.921 24.449 1.00 82.25 132 GLN A O 1
ATOM 1131 N N . ARG A 1 133 ? -25.500 33.777 22.921 1.00 82.56 133 ARG A N 1
ATOM 1132 C CA . ARG A 1 133 ? -24.735 34.914 23.443 1.00 82.56 133 ARG A CA 1
ATOM 1133 C C . ARG A 1 133 ? -25.484 36.231 23.230 1.00 82.56 133 ARG A C 1
ATOM 1135 O O . ARG A 1 133 ? -25.568 37.014 24.171 1.00 82.56 133 ARG A O 1
ATOM 1142 N N . LYS A 1 134 ? -26.090 36.433 22.059 1.00 82.94 134 LYS A N 1
ATOM 1143 C CA . LYS A 1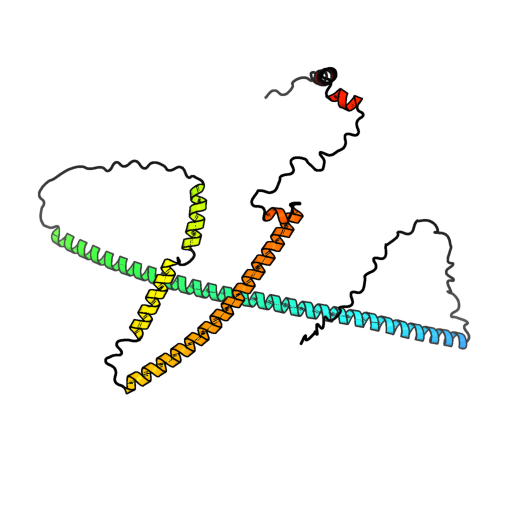 134 ? -26.897 37.617 21.745 1.00 82.94 134 LYS A CA 1
ATOM 1144 C C . LYS A 1 134 ? -28.159 37.702 22.610 1.00 82.94 134 LYS A C 1
ATOM 1146 O O . LYS A 1 134 ? -28.432 38.766 23.148 1.00 82.94 134 LYS A O 1
ATOM 1151 N N . GLN A 1 135 ? -28.848 36.585 22.868 1.00 79.00 135 GLN A N 1
ATOM 1152 C CA . GLN A 1 135 ? -29.969 36.554 23.823 1.00 79.00 135 GLN A CA 1
ATOM 1153 C C . GLN A 1 135 ? -29.531 36.913 25.251 1.00 79.00 135 GLN A C 1
ATOM 1155 O O . GLN A 1 135 ? -30.186 37.716 25.910 1.00 79.00 135 GLN A O 1
ATOM 1160 N N . LYS A 1 136 ? -28.391 36.385 25.719 1.00 80.75 136 LYS A N 1
ATOM 1161 C CA . LYS A 1 136 ? -27.825 36.742 27.034 1.00 80.75 136 LYS A CA 1
ATOM 1162 C C . LYS A 1 136 ? -27.403 38.213 27.107 1.00 80.75 136 LYS A C 1
ATOM 1164 O O . LYS A 1 136 ? -27.499 38.820 28.171 1.00 80.75 136 LYS A O 1
ATOM 1169 N N . GLU A 1 137 ? -26.911 38.790 26.013 1.00 79.62 137 GLU A N 1
ATOM 1170 C CA . GLU A 1 137 ? -26.559 40.212 25.927 1.00 79.62 137 GLU A CA 1
ATOM 1171 C C . GLU A 1 137 ? -27.808 41.107 25.882 1.00 79.62 137 GLU A C 1
ATOM 1173 O O . GLU A 1 137 ? -27.840 42.119 26.578 1.00 79.62 137 GLU A O 1
ATOM 1178 N N . GLU A 1 138 ? -28.866 40.714 25.169 1.00 79.00 138 GLU A N 1
ATOM 1179 C CA . GLU A 1 138 ? -30.163 41.405 25.164 1.00 79.00 138 GLU A CA 1
ATOM 1180 C C . GLU A 1 138 ? -30.857 41.331 26.533 1.00 79.00 138 GLU A C 1
ATOM 1182 O O . GLU A 1 138 ? -31.372 42.340 27.015 1.00 79.00 138 GLU A O 1
ATOM 1187 N N . GLU A 1 139 ? -30.793 40.189 27.222 1.00 77.12 139 GLU A N 1
ATOM 1188 C CA . GLU A 1 139 ? -31.310 40.020 28.584 1.00 77.12 139 GLU A CA 1
ATOM 1189 C C . GLU A 1 139 ? -30.511 40.849 29.602 1.00 77.12 139 GLU A C 1
ATOM 1191 O O . GLU A 1 139 ? -31.092 41.541 30.440 1.00 77.12 139 GLU A O 1
ATOM 1196 N N . LYS A 1 140 ? -29.174 40.867 29.496 1.00 76.38 140 LYS A N 1
ATOM 1197 C CA . LYS A 1 140 ? -28.314 41.728 30.324 1.00 76.38 140 LYS A CA 1
ATOM 1198 C C . LYS A 1 140 ? -28.542 43.207 30.046 1.00 76.38 140 LYS A C 1
ATOM 1200 O O . LYS A 1 140 ? -28.577 43.979 30.997 1.00 76.38 140 LYS A O 1
ATOM 1205 N N . LYS A 1 141 ? -28.734 43.606 28.788 1.00 76.12 141 LYS A N 1
ATOM 1206 C CA . LYS A 1 141 ? -29.047 44.989 28.409 1.00 76.12 141 LYS A CA 1
ATOM 1207 C C . LYS A 1 141 ? -30.432 45.397 28.912 1.00 76.12 141 LYS A C 1
ATOM 1209 O O . LYS A 1 141 ? -30.572 46.491 29.445 1.00 76.12 141 LYS A O 1
ATOM 1214 N N . LYS A 1 142 ? -31.426 44.504 28.856 1.00 74.62 142 LYS A N 1
ATOM 1215 C CA . LYS A 1 142 ? -32.765 44.710 29.434 1.00 74.62 142 LYS A CA 1
ATOM 1216 C C . LYS A 1 142 ? -32.716 44.812 30.965 1.00 74.62 142 LYS A C 1
ATOM 1218 O O . LYS A 1 142 ? -33.361 45.681 31.545 1.00 74.62 142 LYS A O 1
ATOM 1223 N N . ARG A 1 143 ? -31.884 43.995 31.621 1.00 69.56 143 ARG A N 1
ATOM 1224 C CA . ARG A 1 143 ? -31.624 44.057 33.070 1.00 69.56 143 ARG A CA 1
ATOM 1225 C C . ARG A 1 143 ? -30.862 45.322 33.473 1.00 69.56 143 ARG A C 1
ATOM 1227 O O . ARG A 1 143 ? -31.198 45.935 34.478 1.00 69.56 143 ARG A O 1
ATOM 1234 N N . GLN A 1 144 ? -29.883 45.745 32.679 1.00 70.00 144 GLN A N 1
ATOM 1235 C CA . GLN A 1 144 ? -29.143 46.991 32.880 1.00 70.00 144 GLN A CA 1
ATOM 1236 C C . GLN A 1 144 ? -30.036 48.214 32.652 1.00 70.00 144 GLN A C 1
ATOM 1238 O O . GLN A 1 144 ? -29.934 49.181 33.39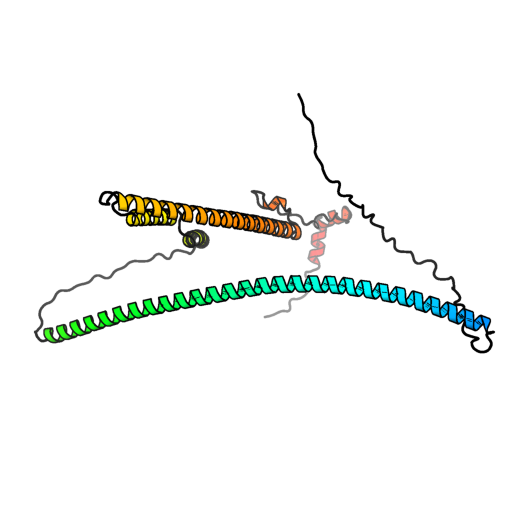6 1.00 70.00 144 GLN A O 1
ATOM 1243 N N . GLN A 1 145 ? -30.961 48.160 31.694 1.00 67.50 145 GLN A N 1
ATOM 1244 C CA . GLN A 1 145 ? -31.942 49.220 31.469 1.00 67.50 145 GLN A CA 1
ATOM 1245 C C . GLN A 1 145 ? -32.953 49.329 32.623 1.00 67.50 145 GLN A C 1
ATOM 1247 O O . GLN A 1 145 ? -33.355 50.436 32.961 1.00 67.50 145 GLN A O 1
ATOM 1252 N N . MET A 1 146 ? -33.302 48.217 33.286 1.00 60.91 146 MET A N 1
ATOM 1253 C CA . MET A 1 146 ? -34.111 48.241 34.516 1.00 60.91 146 MET A CA 1
ATOM 1254 C C . MET A 1 146 ? -33.323 48.621 35.784 1.00 60.91 146 MET A C 1
ATOM 1256 O O . MET A 1 146 ? -33.926 49.048 36.762 1.00 60.91 146 MET A O 1
ATOM 1260 N N . MET A 1 147 ? -31.992 48.491 35.785 1.00 62.09 147 MET A N 1
ATOM 1261 C CA . MET A 1 147 ? -31.121 48.797 36.934 1.00 62.09 147 MET A CA 1
ATOM 1262 C C . MET A 1 147 ? -30.374 50.144 36.798 1.00 62.09 147 MET A C 1
ATOM 1264 O O . MET A 1 147 ? -29.736 50.595 37.742 1.00 62.09 147 MET A O 1
ATOM 1268 N N . GLY A 1 148 ? -30.466 50.817 35.647 1.00 49.47 148 GLY A N 1
ATOM 1269 C CA . GLY A 1 148 ? -29.824 52.109 35.364 1.00 49.47 148 GLY A CA 1
ATOM 1270 C C . GLY A 1 148 ? -30.604 53.350 35.821 1.00 49.47 148 GLY A C 1
ATOM 1271 O O . GLY A 1 148 ? -30.190 54.463 35.515 1.00 49.47 148 GLY A O 1
ATOM 1272 N N . GLY A 1 149 ? -31.722 53.184 36.536 1.00 45.72 149 GLY A N 1
ATOM 1273 C CA . GLY A 1 149 ? -32.553 54.285 37.045 1.00 45.72 149 GLY A CA 1
ATOM 1274 C C . GLY A 1 149 ? -32.168 54.836 38.429 1.00 45.72 149 GLY A C 1
ATOM 1275 O O . GLY A 1 149 ? -32.898 55.669 38.954 1.00 45.72 149 GLY A O 1
ATOM 1276 N N . GLY A 1 150 ? -31.068 54.389 39.047 1.00 37.06 150 GLY A N 1
ATOM 1277 C CA . GLY A 1 150 ? -30.704 54.759 40.424 1.00 37.06 150 GLY A CA 1
ATOM 1278 C C . GLY A 1 150 ? -29.242 55.185 40.587 1.00 37.06 150 GLY A C 1
ATOM 1279 O O . GLY A 1 150 ? -28.374 54.332 40.676 1.00 37.06 150 GLY A O 1
ATOM 1280 N N . MET A 1 151 ? -29.042 56.507 40.598 1.00 36.94 151 MET A N 1
ATOM 1281 C CA . MET A 1 151 ? -27.956 57.391 41.086 1.00 36.94 151 MET A CA 1
ATOM 1282 C C . MET A 1 151 ? -26.540 56.882 41.518 1.00 36.94 151 MET A C 1
ATOM 1284 O O . MET A 1 151 ? -26.380 55.776 42.025 1.00 36.94 151 MET A O 1
ATOM 1288 N N . PRO A 1 152 ? -25.502 57.753 41.394 1.00 57.34 152 PRO A N 1
ATOM 1289 C CA . PRO A 1 152 ? -24.063 57.447 41.460 1.00 57.34 152 PRO A CA 1
ATOM 1290 C C . PRO A 1 152 ? -23.419 57.690 42.842 1.00 57.34 152 PRO A C 1
ATOM 1292 O O . PRO A 1 152 ? -23.810 58.628 43.531 1.00 57.34 152 PRO A O 1
ATOM 1295 N N . PHE A 1 153 ? -22.351 56.956 43.206 1.00 33.84 153 PHE A N 1
ATOM 1296 C CA . PHE A 1 153 ? -21.335 57.455 44.156 1.00 33.84 153 PHE A CA 1
ATOM 1297 C C . PHE A 1 153 ? -19.998 56.667 44.157 1.00 33.84 153 PHE A C 1
ATOM 1299 O O . PHE A 1 153 ? -19.995 55.442 44.124 1.00 33.84 153 PHE A O 1
ATOM 1306 N N . ALA A 1 154 ? -18.901 57.431 44.290 1.00 35.72 154 ALA A N 1
ATOM 1307 C CA . ALA A 1 154 ? -17.560 57.126 44.838 1.00 35.72 154 ALA A CA 1
ATOM 1308 C C . ALA A 1 154 ? -16.511 56.247 44.096 1.00 35.72 154 ALA A C 1
ATOM 1310 O O . ALA A 1 154 ? -16.469 55.032 44.230 1.00 35.72 154 ALA A O 1
ATOM 1311 N N . VAL A 1 155 ? -15.580 56.946 43.419 1.00 40.06 155 VAL A N 1
ATOM 1312 C CA . VAL A 1 155 ? -14.117 57.076 43.697 1.00 40.06 155 VAL A CA 1
ATOM 1313 C C . VAL A 1 155 ? -13.249 55.825 43.979 1.00 40.06 155 VAL A C 1
ATOM 1315 O O . VAL A 1 155 ? -13.433 55.144 44.981 1.00 40.06 155 VAL A O 1
ATOM 1318 N N . GLY A 1 156 ? -12.158 55.677 43.199 1.00 34.78 156 GLY A N 1
ATOM 1319 C CA . GLY A 1 156 ? -10.929 54.949 43.585 1.00 34.78 156 GLY A CA 1
ATOM 1320 C C . GLY A 1 156 ? -9.994 54.541 42.421 1.00 34.78 156 GLY A C 1
ATOM 1321 O O . GLY A 1 156 ? -10.167 53.485 41.830 1.00 34.78 156 GLY A O 1
ATOM 1322 N N . THR A 1 157 ? -9.007 55.381 42.095 1.00 40.38 157 THR A N 1
ATOM 1323 C CA . THR A 1 157 ? -7.836 55.201 41.183 1.00 40.38 157 THR A CA 1
ATOM 1324 C C . THR A 1 157 ? -6.719 54.296 41.792 1.00 40.38 157 THR A C 1
ATOM 1326 O O . THR A 1 157 ? -6.912 53.910 42.945 1.00 40.38 157 THR A O 1
ATOM 1329 N N . PRO A 1 158 ? -5.517 54.006 41.187 1.00 50.41 158 PRO A N 1
ATOM 1330 C CA . PRO A 1 158 ? -4.948 54.229 39.825 1.00 50.41 158 PRO A CA 1
ATOM 1331 C C . PRO A 1 158 ? -4.064 53.063 39.217 1.00 50.41 158 PRO A C 1
ATOM 1333 O O . PRO A 1 158 ? -3.753 52.076 39.868 1.00 50.41 158 PRO A O 1
ATOM 1336 N N . THR A 1 159 ? -3.590 53.257 37.966 1.00 41.41 159 THR A N 1
ATOM 1337 C CA . THR A 1 159 ? -2.284 52.858 37.333 1.00 41.41 159 THR A CA 1
ATOM 1338 C C . THR A 1 159 ? -1.704 51.427 37.368 1.00 41.41 159 THR A C 1
ATOM 1340 O O . THR A 1 159 ? -1.423 50.873 38.422 1.00 41.41 159 THR A O 1
ATOM 1343 N N . GLY A 1 160 ? -1.273 50.937 36.188 1.00 34.69 160 GLY A N 1
ATOM 1344 C CA . GLY A 1 160 ? -0.252 49.877 36.064 1.00 34.69 160 GLY A CA 1
ATOM 1345 C C . GLY A 1 160 ? -0.043 49.336 34.638 1.00 34.69 160 GLY A C 1
ATOM 1346 O O . GLY A 1 160 ? -0.602 48.301 34.280 1.00 34.69 160 GLY A O 1
ATOM 1347 N N . GLY A 1 161 ? 0.753 50.033 33.817 1.00 43.94 161 GLY A N 1
ATOM 1348 C CA . GLY A 1 161 ? 1.161 49.597 32.471 1.00 43.94 161 GLY A CA 1
ATOM 1349 C C . GLY A 1 161 ? 2.143 48.417 32.493 1.00 43.94 161 GLY A C 1
ATOM 1350 O O . GLY A 1 161 ? 2.987 48.318 33.380 1.00 43.94 161 GLY A O 1
ATOM 1351 N N . ARG A 1 162 ? 2.032 47.506 31.517 1.00 59.31 162 ARG A N 1
ATOM 1352 C CA . ARG A 1 162 ? 2.893 46.317 31.394 1.00 59.31 162 ARG A CA 1
ATOM 1353 C C . ARG A 1 162 ? 4.009 46.581 30.380 1.00 59.31 162 ARG A C 1
ATOM 1355 O O . ARG A 1 162 ? 3.746 46.638 29.185 1.00 59.31 162 ARG A O 1
ATOM 1362 N N . ASN A 1 163 ? 5.239 46.713 30.876 1.00 51.59 163 ASN A N 1
ATOM 1363 C CA . ASN A 1 163 ? 6.480 46.720 30.098 1.00 51.59 163 ASN A CA 1
ATOM 1364 C C . ASN A 1 163 ? 7.048 45.293 30.023 1.00 51.59 163 ASN A C 1
ATOM 1366 O O . ASN A 1 163 ? 7.548 44.793 31.027 1.00 51.59 163 ASN A O 1
ATOM 1370 N N . PHE A 1 164 ? 7.034 44.662 28.846 1.00 58.56 164 PHE A N 1
ATOM 1371 C CA . PHE A 1 164 ? 7.908 43.523 28.540 1.00 58.56 164 PHE A CA 1
ATOM 1372 C C . PHE A 1 164 ? 8.518 43.699 27.146 1.00 58.56 164 PHE A C 1
ATOM 1374 O O . PHE A 1 164 ? 7.807 43.940 26.174 1.00 58.56 164 PHE A O 1
ATOM 1381 N N . ILE A 1 165 ? 9.845 43.579 27.074 1.00 55.66 165 ILE A N 1
ATOM 1382 C CA . ILE A 1 165 ? 10.657 43.613 25.853 1.00 55.66 165 ILE A CA 1
ATOM 1383 C C . ILE A 1 165 ? 10.769 42.172 25.338 1.00 55.66 165 ILE A C 1
ATOM 1385 O O . ILE A 1 165 ? 11.296 41.312 26.043 1.00 55.66 165 ILE A O 1
ATOM 1389 N N . LEU A 1 166 ? 10.277 41.898 24.125 1.00 52.56 166 LEU A N 1
ATOM 1390 C CA . LEU A 1 166 ? 10.534 40.640 23.415 1.00 52.56 166 LEU A CA 1
ATOM 1391 C C . LEU A 1 166 ? 11.925 40.716 22.755 1.00 52.56 166 LEU A C 1
ATOM 1393 O O . LEU A 1 166 ? 12.131 41.599 21.924 1.00 52.56 166 LEU A O 1
ATOM 1397 N N . PRO A 1 167 ? 12.874 39.811 23.052 1.00 55.78 167 PRO A N 1
ATOM 1398 C CA . PRO A 1 167 ? 14.083 39.691 22.247 1.00 55.78 167 PRO A CA 1
ATOM 1399 C C . PRO A 1 167 ? 13.765 38.990 20.915 1.00 55.78 167 PRO A C 1
ATOM 1401 O O . PRO A 1 167 ? 13.242 37.874 20.897 1.00 55.78 167 PRO A O 1
ATOM 1404 N N . GLU A 1 168 ? 14.100 39.634 19.795 1.00 53.50 168 GLU A N 1
ATOM 1405 C CA . GLU A 1 168 ? 14.037 39.034 18.459 1.00 53.50 168 GLU A CA 1
ATOM 1406 C C . GLU A 1 168 ? 15.023 37.858 18.353 1.00 53.50 168 GLU A C 1
ATOM 1408 O O . GLU A 1 168 ? 16.244 38.034 18.342 1.00 53.50 168 GLU A O 1
ATOM 1413 N N . LYS A 1 169 ? 14.500 36.629 18.265 1.00 50.53 169 LYS A N 1
ATOM 1414 C CA . LYS A 1 169 ? 15.302 35.452 17.914 1.00 50.53 169 LYS A CA 1
ATOM 1415 C C . LYS A 1 169 ? 15.602 35.466 16.416 1.00 50.53 169 LYS A C 1
ATOM 1417 O O . LYS A 1 169 ? 14.697 35.427 15.582 1.00 50.53 169 LYS A O 1
ATOM 1422 N N . LYS A 1 170 ? 16.894 35.483 16.087 1.00 51.47 170 LYS A N 1
ATOM 1423 C CA . LYS A 1 170 ? 17.417 35.227 14.742 1.00 51.47 170 LYS A CA 1
ATOM 1424 C C . LYS A 1 170 ? 17.008 33.815 14.306 1.00 51.47 170 LYS A C 1
ATOM 1426 O O . LYS A 1 170 ? 17.251 32.852 15.026 1.00 51.47 170 LYS A O 1
ATOM 1431 N N . LYS A 1 171 ? 16.378 33.713 13.133 1.00 45.28 171 LYS A N 1
ATOM 1432 C CA . LYS A 1 171 ? 16.005 32.451 12.477 1.00 45.28 171 LYS A CA 1
ATOM 1433 C C . LYS A 1 171 ? 17.260 31.728 11.986 1.00 45.28 171 LYS A C 1
ATOM 1435 O O . LYS A 1 171 ? 17.701 31.960 10.861 1.00 45.28 171 LYS A O 1
ATOM 1440 N N . ASP A 1 172 ? 17.818 30.853 12.813 1.00 47.06 172 ASP A N 1
ATOM 1441 C CA . ASP A 1 172 ? 18.822 29.888 12.374 1.00 47.06 172 ASP A CA 1
ATOM 1442 C C . ASP A 1 172 ? 18.153 28.737 11.603 1.00 47.06 172 ASP A C 1
ATOM 1444 O O . ASP A 1 172 ? 17.090 28.229 11.961 1.00 47.06 172 ASP A O 1
ATOM 1448 N N . GLN A 1 173 ? 18.799 28.300 10.519 1.00 56.59 173 GLN A N 1
ATOM 1449 C CA . GLN A 1 173 ? 18.368 27.212 9.623 1.00 56.59 173 GLN A CA 1
ATOM 1450 C C . GLN A 1 173 ? 18.182 25.844 10.323 1.00 56.59 173 GLN A C 1
ATOM 1452 O O . GLN A 1 173 ? 17.732 24.889 9.688 1.00 56.59 173 GLN A O 1
ATOM 1457 N N . SER A 1 174 ? 18.497 25.734 11.616 1.00 53.44 174 SER A N 1
ATOM 1458 C CA . SER A 1 174 ? 18.270 24.544 12.442 1.00 53.44 174 SER A CA 1
ATOM 1459 C C . SER A 1 174 ? 16.784 24.283 12.720 1.00 53.44 174 SER A C 1
ATOM 1461 O O . SER A 1 174 ? 16.381 23.124 12.818 1.00 53.44 174 SER A O 1
ATOM 1463 N N . GLU A 1 175 ? 15.940 25.322 12.748 1.00 56.50 175 GLU A N 1
ATOM 1464 C CA . GLU A 1 175 ? 14.494 25.163 12.973 1.00 56.50 175 GLU A CA 1
ATOM 1465 C C . GLU A 1 175 ? 13.795 24.466 11.795 1.00 56.50 175 GLU A C 1
ATOM 1467 O O . GLU A 1 175 ? 12.823 23.739 11.987 1.00 56.50 175 GLU A O 1
ATOM 1472 N N . LYS A 1 176 ? 14.316 24.595 10.565 1.00 59.53 176 LYS A N 1
ATOM 1473 C CA . LYS A 1 176 ? 13.726 23.931 9.388 1.00 59.53 176 LYS A CA 1
ATOM 1474 C C . LYS A 1 176 ? 13.895 22.412 9.406 1.00 59.53 176 LYS A C 1
ATOM 1476 O O . LYS A 1 176 ? 13.012 21.706 8.924 1.00 59.53 176 LYS A O 1
ATOM 1481 N N . PHE A 1 177 ? 14.986 21.903 9.978 1.00 54.06 177 PHE A N 1
ATOM 1482 C CA . PHE A 1 177 ? 15.183 20.460 10.142 1.00 54.06 177 PHE A CA 1
ATOM 1483 C C . PHE A 1 177 ? 14.413 19.907 11.350 1.00 54.06 177 PHE A C 1
ATOM 1485 O O . PHE A 1 177 ? 13.888 18.797 11.264 1.00 54.06 177 PHE A O 1
ATOM 1492 N N . GLY A 1 178 ? 14.256 20.695 12.421 1.00 60.56 178 GLY A N 1
ATOM 1493 C CA . GLY A 1 178 ? 13.369 20.361 13.543 1.00 60.56 178 GLY A CA 1
ATOM 1494 C C . GLY A 1 178 ? 11.901 20.250 13.119 1.00 60.56 178 GLY A C 1
ATOM 1495 O O . GLY A 1 178 ? 11.251 19.252 13.420 1.00 60.56 178 GLY A O 1
ATOM 1496 N N . ASN A 1 179 ? 11.419 21.198 12.307 1.00 66.50 179 ASN A N 1
ATOM 1497 C CA . ASN A 1 179 ? 10.041 21.217 11.804 1.00 66.50 179 ASN A CA 1
ATOM 1498 C C . ASN A 1 179 ? 9.702 20.021 10.900 1.00 66.50 179 ASN A C 1
ATOM 1500 O O . ASN A 1 179 ? 8.563 19.573 10.897 1.00 66.50 179 ASN A O 1
ATOM 1504 N N . ILE A 1 180 ? 10.661 19.471 10.149 1.00 63.12 180 ILE A N 1
ATOM 1505 C CA . ILE A 1 180 ? 10.428 18.292 9.293 1.00 63.12 180 ILE A CA 1
ATOM 1506 C C . ILE A 1 180 ? 10.300 17.009 10.119 1.00 63.12 180 ILE A C 1
ATOM 1508 O O . ILE A 1 180 ? 9.440 16.175 9.834 1.00 63.12 180 ILE A O 1
ATOM 1512 N N . VAL A 1 181 ? 11.146 16.834 11.137 1.00 61.59 181 VAL A N 1
ATOM 1513 C CA . VAL A 1 181 ? 11.077 15.667 12.030 1.00 61.59 181 VAL A CA 1
ATOM 1514 C C . VAL A 1 181 ? 9.808 15.733 12.873 1.00 61.59 181 VAL A C 1
ATOM 1516 O O . VAL A 1 181 ? 9.101 14.734 12.973 1.00 61.59 181 VAL A O 1
ATOM 1519 N N . GLN A 1 182 ? 9.470 16.920 13.377 1.00 61.81 182 GLN A N 1
ATOM 1520 C CA . GLN A 1 182 ? 8.249 17.156 14.133 1.00 61.81 182 GLN A CA 1
ATOM 1521 C C . GLN A 1 182 ? 6.992 16.981 13.264 1.00 61.81 182 GLN A C 1
ATOM 1523 O O . GLN A 1 182 ? 6.103 16.237 13.654 1.00 61.81 182 GLN A O 1
ATOM 1528 N N . ALA A 1 183 ? 6.956 17.508 12.034 1.00 61.94 183 ALA A N 1
ATOM 1529 C CA . ALA A 1 183 ? 5.837 17.291 11.110 1.00 61.94 183 ALA A CA 1
ATOM 1530 C C . ALA A 1 183 ? 5.677 15.816 10.704 1.00 61.94 183 ALA A C 1
ATOM 1532 O O . ALA A 1 183 ? 4.561 15.324 10.584 1.00 61.94 183 ALA A O 1
ATOM 1533 N N . LYS A 1 184 ? 6.773 15.066 10.531 1.00 59.69 184 LYS A N 1
ATOM 1534 C CA . LYS A 1 184 ? 6.719 13.618 10.257 1.00 59.69 184 LYS A CA 1
ATOM 1535 C C . LYS A 1 184 ? 6.224 12.815 11.468 1.00 59.69 184 LYS A C 1
ATOM 1537 O O . LYS A 1 184 ? 5.618 11.760 11.294 1.00 59.69 184 LYS A O 1
ATOM 1542 N N . GLN A 1 185 ? 6.485 13.310 12.674 1.00 59.66 185 GLN A N 1
ATOM 1543 C CA . GLN A 1 185 ? 6.030 12.731 13.936 1.00 59.66 185 GLN A CA 1
ATOM 1544 C C . GLN A 1 185 ? 4.584 13.135 14.279 1.00 59.66 185 GLN A C 1
ATOM 1546 O O . GLN A 1 185 ? 3.900 12.375 14.953 1.00 59.66 185 GLN A O 1
ATOM 1551 N N . GLU A 1 186 ? 4.108 14.274 13.768 1.00 57.88 186 GLU A N 1
ATOM 1552 C CA . GLU A 1 186 ? 2.724 14.764 13.872 1.00 57.88 186 GLU A CA 1
ATOM 1553 C C . GLU A 1 186 ? 1.804 14.219 12.756 1.00 57.88 186 GLU A C 1
ATOM 1555 O O . GLU A 1 186 ? 0.595 14.136 12.945 1.00 57.88 186 GLU A O 1
ATOM 1560 N N . MET A 1 187 ? 2.355 13.788 11.613 1.00 61.16 187 MET A N 1
ATOM 1561 C CA . MET A 1 187 ? 1.607 13.196 10.484 1.00 61.16 187 MET A CA 1
ATOM 1562 C C . MET A 1 187 ? 1.128 11.756 10.729 1.00 61.16 187 MET A C 1
ATOM 1564 O O . MET A 1 187 ? 0.281 11.248 9.996 1.00 61.16 187 MET A O 1
ATOM 1568 N N . GLY A 1 188 ? 1.666 11.070 11.735 1.00 61.00 188 GLY A N 1
ATOM 1569 C CA . GLY A 1 188 ? 1.194 9.755 12.157 1.00 61.00 188 GLY A CA 1
ATOM 1570 C C . GLY A 1 188 ? 0.885 9.775 13.642 1.00 61.00 188 GLY A C 1
ATOM 1571 O O . GLY A 1 188 ? 1.597 10.434 14.392 1.00 61.00 188 GLY A O 1
ATOM 1572 N N . MET A 1 189 ? -0.132 9.021 14.084 1.00 69.31 189 MET A N 1
ATOM 1573 C CA . MET A 1 189 ? -0.348 8.826 15.523 1.00 69.31 189 MET A CA 1
ATOM 1574 C C . MET A 1 189 ? 0.982 8.432 16.165 1.00 69.31 189 MET A C 1
ATOM 1576 O O . MET A 1 189 ? 1.634 7.483 15.694 1.00 69.31 189 MET A O 1
ATOM 1580 N N . THR A 1 190 ? 1.392 9.158 17.204 1.00 82.06 190 THR A N 1
ATOM 1581 C CA . THR A 1 190 ? 2.620 8.838 17.933 1.00 82.06 190 THR A CA 1
ATOM 1582 C C . THR A 1 190 ? 2.500 7.442 18.541 1.00 82.06 190 THR A C 1
ATOM 1584 O O . THR A 1 190 ? 1.401 6.901 18.699 1.00 82.06 190 THR A O 1
ATOM 1587 N N . LYS A 1 191 ? 3.636 6.808 18.846 1.00 84.44 191 LYS A N 1
ATOM 1588 C CA . LYS A 1 191 ? 3.635 5.464 19.443 1.00 84.44 191 LYS A CA 1
ATOM 1589 C C . LYS A 1 191 ? 2.758 5.425 20.703 1.00 84.44 191 LYS A C 1
ATOM 1591 O O . LYS A 1 191 ? 1.924 4.533 20.829 1.00 84.44 191 LYS A O 1
ATOM 1596 N N . ASP A 1 192 ? 2.871 6.453 21.537 1.00 86.19 192 ASP A N 1
ATOM 1597 C CA . ASP A 1 192 ? 2.110 6.585 22.778 1.00 86.19 192 ASP A CA 1
ATOM 1598 C C . ASP A 1 192 ? 0.611 6.784 22.508 1.00 86.19 192 ASP A C 1
ATOM 1600 O O . ASP A 1 192 ? -0.214 6.105 23.112 1.00 86.19 192 ASP A O 1
ATOM 1604 N N . GLN A 1 193 ? 0.240 7.600 21.513 1.00 88.81 193 GLN A N 1
ATOM 1605 C CA . GLN A 1 193 ? -1.162 7.761 21.100 1.00 88.81 193 GLN A CA 1
ATOM 1606 C C . GLN A 1 193 ? -1.778 6.455 20.581 1.00 88.81 193 GLN A C 1
ATOM 1608 O O . GLN A 1 193 ? -2.950 6.182 20.839 1.00 88.81 193 GLN A O 1
ATOM 1613 N N . ARG A 1 194 ? -1.011 5.615 19.871 1.00 88.31 194 ARG A N 1
ATOM 1614 C CA . ARG A 1 194 ? -1.499 4.296 19.426 1.00 88.31 194 ARG A CA 1
ATOM 1615 C C . ARG A 1 194 ? -1.689 3.338 20.593 1.00 88.31 194 ARG A C 1
ATOM 1617 O O . ARG A 1 194 ? -2.665 2.589 20.609 1.00 88.31 194 ARG A O 1
ATOM 1624 N N . GLU A 1 195 ? -0.772 3.340 21.556 1.00 89.31 195 GLU A N 1
ATOM 1625 C CA . GLU A 1 195 ? -0.895 2.513 22.757 1.00 89.31 195 GLU A CA 1
ATOM 1626 C C . GLU A 1 195 ? -2.083 2.950 23.622 1.00 89.31 195 GLU A C 1
ATOM 1628 O O . GLU A 1 195 ? -2.835 2.098 24.099 1.00 89.31 195 GLU A O 1
ATOM 1633 N N . GLU A 1 196 ? -2.315 4.255 23.767 1.00 91.25 196 GLU A N 1
ATOM 1634 C CA . GLU A 1 196 ? -3.502 4.797 24.433 1.00 91.25 196 GLU A CA 1
ATOM 1635 C C . GLU A 1 196 ? -4.790 4.456 23.680 1.00 91.25 196 GLU A C 1
ATOM 1637 O O . GLU A 1 196 ? -5.744 3.983 24.294 1.00 91.25 196 GLU A O 1
ATOM 1642 N N . ALA A 1 197 ? -4.817 4.589 22.351 1.00 91.19 197 ALA A N 1
ATOM 1643 C CA . ALA A 1 197 ? -5.960 4.175 21.540 1.00 91.19 197 ALA A CA 1
ATOM 1644 C C . ALA A 1 197 ? -6.250 2.671 21.688 1.00 91.19 197 ALA A C 1
ATOM 1646 O O . ALA A 1 197 ? -7.408 2.279 21.845 1.00 91.19 197 ALA A O 1
ATOM 1647 N N . LYS A 1 198 ? -5.210 1.824 21.726 1.00 92.81 198 LYS A N 1
ATOM 1648 C CA . LYS A 1 198 ? -5.351 0.383 21.983 1.00 92.81 198 LYS A CA 1
ATOM 1649 C C . LYS A 1 198 ? -5.910 0.118 23.381 1.00 92.81 198 LYS A C 1
ATOM 1651 O O . LYS A 1 198 ? -6.827 -0.688 23.516 1.00 92.81 198 LYS A O 1
ATOM 1656 N N . LYS A 1 199 ? -5.395 0.793 24.414 1.00 94.81 199 LYS A N 1
ATOM 1657 C CA . LYS A 1 199 ? -5.908 0.674 25.791 1.00 94.81 199 LYS A CA 1
ATOM 1658 C C . LYS A 1 199 ? -7.373 1.101 25.878 1.00 94.81 199 LYS A C 1
ATOM 1660 O O . LYS A 1 199 ? -8.176 0.371 26.453 1.00 94.81 199 LYS A O 1
ATOM 1665 N N . ASN A 1 200 ? -7.733 2.220 25.254 1.00 94.75 200 ASN A N 1
ATOM 1666 C CA . ASN A 1 200 ? -9.104 2.726 25.217 1.00 94.75 200 ASN A CA 1
ATOM 1667 C C . ASN A 1 200 ? -10.043 1.761 24.486 1.00 94.75 200 ASN A C 1
ATOM 1669 O O . ASN A 1 200 ? -11.138 1.486 24.973 1.00 94.75 200 ASN A O 1
ATOM 1673 N N . PHE A 1 201 ? -9.601 1.188 23.364 1.00 93.56 201 PHE A N 1
ATOM 1674 C CA . PHE A 1 201 ? -10.370 0.184 22.634 1.00 93.56 201 PHE A CA 1
ATOM 1675 C C . PHE A 1 201 ? -10.599 -1.077 23.475 1.00 93.56 201 PHE A C 1
ATOM 1677 O O . PHE A 1 201 ? -11.728 -1.549 23.587 1.00 93.56 201 PHE A O 1
ATOM 1684 N N . VAL A 1 202 ? -9.558 -1.596 24.133 1.00 92.38 202 VAL A N 1
ATOM 1685 C CA . VAL A 1 202 ? -9.689 -2.761 25.023 1.00 92.38 202 VAL A CA 1
ATOM 1686 C C . VAL A 1 202 ? -10.631 -2.454 26.189 1.00 92.38 202 VAL A C 1
ATOM 1688 O O . VAL A 1 202 ? -11.509 -3.261 26.486 1.00 92.38 202 VAL A O 1
ATOM 1691 N N . ALA A 1 203 ? -10.518 -1.276 26.805 1.00 92.94 203 ALA A N 1
ATOM 1692 C CA . ALA A 1 203 ? -11.420 -0.848 27.871 1.00 92.94 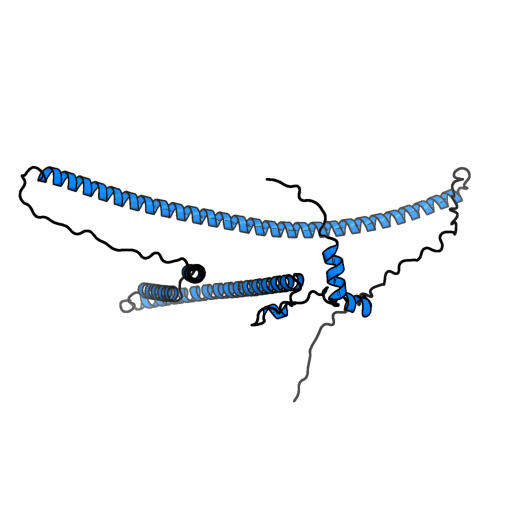203 ALA A CA 1
ATOM 1693 C C . ALA A 1 203 ? -12.879 -0.752 27.390 1.00 92.94 203 ALA A C 1
ATOM 1695 O O . ALA A 1 203 ? -13.796 -1.160 28.102 1.00 92.94 203 ALA A O 1
ATOM 1696 N N . GLN A 1 204 ? -13.110 -0.277 26.163 1.00 92.94 204 GLN A N 1
ATOM 1697 C CA . GLN A 1 204 ? -14.436 -0.259 25.549 1.00 92.94 204 GLN A CA 1
ATOM 1698 C C . GLN A 1 204 ? -14.979 -1.675 25.318 1.00 92.94 204 GLN A C 1
ATOM 1700 O O . GLN A 1 204 ? -16.142 -1.929 25.628 1.00 92.94 204 GLN A O 1
ATOM 1705 N N . VAL A 1 205 ? -14.155 -2.609 24.829 1.00 90.06 205 VAL A N 1
ATOM 1706 C CA . VAL A 1 205 ? -14.545 -4.022 24.663 1.00 90.06 205 VAL A CA 1
ATOM 1707 C C . VAL A 1 205 ? -14.881 -4.658 26.015 1.00 90.06 205 VAL A C 1
ATOM 1709 O O . VAL A 1 205 ? -15.899 -5.336 26.138 1.00 90.06 205 VAL A O 1
ATOM 1712 N N . MET A 1 206 ? -14.089 -4.386 27.054 1.00 86.94 206 MET A N 1
ATOM 1713 C CA . MET A 1 206 ? -14.377 -4.835 28.421 1.00 86.94 206 MET A CA 1
ATOM 1714 C C . MET A 1 206 ? -15.685 -4.250 28.956 1.00 86.94 206 MET A C 1
ATOM 1716 O O . MET A 1 206 ? -16.486 -4.967 29.547 1.00 86.94 206 MET A O 1
ATOM 1720 N N . LYS A 1 207 ? -15.960 -2.970 28.695 1.00 88.31 207 LYS A N 1
ATOM 1721 C CA . LYS A 1 207 ? -17.225 -2.337 29.086 1.00 88.31 207 LYS A CA 1
ATOM 1722 C C . LYS A 1 207 ? -18.429 -2.953 28.364 1.00 88.31 207 LYS A C 1
ATOM 1724 O O . LYS A 1 207 ? -19.485 -3.088 28.973 1.00 88.31 207 LYS A O 1
ATOM 1729 N N . GLN A 1 208 ? -18.279 -3.341 27.095 1.00 86.62 208 GLN A N 1
ATOM 1730 C CA . GLN A 1 208 ? -19.329 -4.023 26.324 1.00 86.62 208 GLN A CA 1
ATOM 1731 C C . GLN A 1 208 ? -19.676 -5.409 26.885 1.00 86.62 208 GLN A C 1
ATOM 1733 O O . GLN A 1 208 ? -20.824 -5.830 26.780 1.00 86.62 208 GLN A O 1
ATOM 1738 N N . LEU A 1 209 ? -18.713 -6.110 27.494 1.00 81.44 209 LEU A N 1
ATOM 1739 C CA . LEU A 1 209 ? -18.955 -7.410 28.136 1.00 81.44 209 LEU A CA 1
ATOM 1740 C C . LEU A 1 209 ? -19.893 -7.297 29.351 1.00 81.44 209 LEU A C 1
ATOM 1742 O O . LEU A 1 209 ? -20.669 -8.224 29.626 1.00 81.44 209 LEU A O 1
ATOM 1746 N N . GLY A 1 210 ? -19.884 -6.132 30.008 1.00 81.81 210 GLY A N 1
ATOM 1747 C CA . GLY A 1 210 ? -20.695 -5.837 31.183 1.00 81.81 210 GLY A CA 1
ATOM 1748 C C . GLY A 1 210 ? -20.306 -6.685 32.392 1.00 81.81 210 GLY A C 1
ATOM 1749 O O . GLY A 1 210 ? -19.286 -7.374 32.393 1.00 81.81 210 GLY A O 1
ATOM 1750 N N . ASP A 1 211 ? -21.133 -6.637 33.434 1.00 80.12 211 ASP A N 1
ATOM 1751 C CA . ASP A 1 211 ? -20.934 -7.476 34.611 1.00 80.12 211 ASP A CA 1
ATOM 1752 C C . ASP A 1 211 ? -21.474 -8.882 34.333 1.00 80.12 211 ASP A C 1
ATOM 1754 O O . ASP A 1 211 ? -22.666 -9.058 34.089 1.00 80.12 211 ASP A O 1
ATOM 1758 N N . LEU A 1 212 ? -20.589 -9.879 34.292 1.00 80.25 212 LEU A N 1
ATOM 1759 C CA . LEU A 1 212 ? -20.944 -11.270 33.992 1.00 80.25 212 LEU A CA 1
ATOM 1760 C C . LEU A 1 212 ? -21.441 -12.029 35.229 1.00 80.25 212 LEU A C 1
ATOM 1762 O O . LEU A 1 212 ? -21.988 -13.120 35.093 1.00 80.25 212 LEU A O 1
ATOM 1766 N N . THR A 1 213 ? -21.257 -11.465 36.424 1.00 81.94 213 THR A N 1
ATOM 1767 C CA . THR A 1 213 ? -21.560 -12.131 37.700 1.00 81.94 213 THR A CA 1
ATOM 1768 C C . THR A 1 213 ? -23.052 -12.172 38.029 1.00 81.94 213 THR A C 1
ATOM 1770 O O . THR A 1 213 ? -23.486 -13.035 38.787 1.00 81.94 213 THR A O 1
ATOM 1773 N N . SER A 1 214 ? -23.844 -11.278 37.434 1.00 80.69 214 SER A N 1
ATOM 1774 C CA . SER A 1 214 ? -25.287 -11.167 37.666 1.00 80.69 214 SER A CA 1
ATOM 1775 C C . SER A 1 214 ? -26.150 -11.940 36.661 1.00 80.69 214 SER A C 1
ATOM 1777 O O . SER A 1 214 ? -27.367 -11.988 36.832 1.00 80.69 214 SER A O 1
ATOM 1779 N N . LEU A 1 215 ? -25.555 -12.548 35.623 1.00 84.06 215 LEU A N 1
ATOM 1780 C CA . LEU A 1 215 ? -26.300 -13.266 34.583 1.00 84.06 215 LEU A CA 1
ATOM 1781 C C . LEU A 1 215 ? -26.627 -14.709 34.979 1.00 84.06 215 LEU A C 1
ATOM 1783 O O . LEU A 1 215 ? -25.816 -15.424 35.568 1.00 84.06 215 LEU A O 1
ATOM 1787 N N . GLY A 1 216 ? -27.811 -15.169 34.571 1.00 90.38 216 GLY A N 1
ATOM 1788 C CA . GLY A 1 216 ? -28.239 -16.553 34.769 1.00 90.38 216 GLY A CA 1
ATOM 1789 C C . GLY A 1 216 ? -27.469 -17.549 33.888 1.00 90.38 216 GLY A C 1
ATOM 1790 O O . GLY A 1 216 ? -26.956 -17.215 32.820 1.00 90.38 216 GLY A O 1
ATOM 1791 N N . GLY A 1 217 ? -27.437 -18.827 34.285 1.00 90.00 217 GLY A N 1
ATOM 1792 C CA . GLY A 1 217 ? -26.657 -19.866 33.589 1.00 90.00 217 GLY A CA 1
ATOM 1793 C C . GLY A 1 217 ? -27.008 -20.085 32.106 1.00 90.00 217 GLY A C 1
ATOM 1794 O O . GLY A 1 217 ? -26.140 -20.464 31.320 1.00 90.00 217 GLY A O 1
ATOM 1795 N N . SER A 1 218 ? -28.256 -19.833 31.696 1.00 90.69 218 SER A N 1
ATOM 1796 C CA . SER A 1 218 ? -28.666 -19.910 30.281 1.00 90.69 218 SER A CA 1
ATOM 1797 C C . SER A 1 218 ? -28.129 -18.729 29.462 1.00 90.69 218 SER A C 1
ATOM 1799 O O . SER A 1 218 ? -27.594 -18.912 28.368 1.00 90.69 218 SER A O 1
ATOM 1801 N N . GLU A 1 219 ? -28.196 -17.519 30.018 1.00 88.94 219 GLU A N 1
ATOM 1802 C CA . GLU A 1 219 ? -27.708 -16.297 29.371 1.00 88.94 219 GLU A CA 1
ATOM 1803 C C . GLU A 1 219 ? -26.180 -16.296 29.254 1.00 88.94 219 GLU A C 1
ATOM 1805 O O . GLU A 1 219 ? -25.634 -15.881 28.233 1.00 88.94 219 GLU A O 1
ATOM 1810 N N . LEU A 1 220 ? -25.479 -16.855 30.248 1.00 89.88 220 LEU A N 1
ATOM 1811 C CA . LEU A 1 220 ? -24.032 -17.071 30.189 1.00 89.88 220 LEU A CA 1
ATOM 1812 C C . LEU A 1 220 ? -23.630 -17.981 29.021 1.00 89.88 220 LEU A C 1
ATOM 1814 O O . LEU A 1 220 ? -22.678 -17.677 28.302 1.00 89.88 220 LEU A O 1
ATOM 1818 N N . LYS A 1 221 ? -24.375 -19.067 28.774 1.00 92.56 221 LYS A N 1
ATOM 1819 C CA . LYS A 1 221 ? -24.133 -19.945 27.615 1.00 92.56 221 LYS A CA 1
ATOM 1820 C C . LYS A 1 221 ? -24.373 -19.220 26.288 1.00 92.56 221 LYS A C 1
ATOM 1822 O O . LYS A 1 221 ? -23.635 -19.460 25.333 1.00 92.56 221 LYS A O 1
ATOM 1827 N N . ALA A 1 222 ? -25.377 -18.346 26.219 1.00 91.81 222 ALA A N 1
ATOM 1828 C CA . ALA A 1 222 ? -25.639 -17.532 25.033 1.00 91.81 222 ALA A CA 1
ATOM 1829 C C . ALA A 1 222 ? -24.500 -16.528 24.775 1.00 91.81 222 ALA A C 1
ATOM 1831 O O . ALA A 1 222 ? -23.946 -16.522 23.674 1.00 91.81 222 ALA A O 1
ATOM 1832 N N . LYS A 1 223 ? -24.070 -15.778 25.801 1.00 89.44 223 LYS A N 1
ATOM 1833 C CA . LYS A 1 223 ? -22.920 -14.860 25.712 1.00 89.44 223 LYS A CA 1
ATOM 1834 C C . LYS A 1 223 ? -21.628 -15.575 25.323 1.00 89.44 223 LYS A C 1
ATOM 1836 O O . LYS A 1 223 ? -20.860 -15.053 24.523 1.00 89.44 223 LYS A O 1
ATOM 1841 N N . LEU A 1 224 ? -21.381 -16.779 25.843 1.00 92.38 224 LEU A N 1
ATOM 1842 C CA . LEU A 1 224 ? -20.195 -17.557 25.479 1.00 92.38 224 LEU A CA 1
ATOM 1843 C C . LEU A 1 224 ? -20.179 -17.896 23.982 1.00 92.38 224 LEU A C 1
ATOM 1845 O O . LEU A 1 224 ? -19.151 -17.731 23.328 1.00 92.38 224 LEU A O 1
ATOM 1849 N N . LYS A 1 225 ? -21.319 -18.331 23.428 1.00 95.38 225 LYS A N 1
ATOM 1850 C CA . LYS A 1 225 ? -21.450 -18.609 21.989 1.00 95.38 225 LYS A CA 1
ATOM 1851 C C . LYS A 1 225 ? -21.269 -17.348 21.148 1.00 95.38 225 LYS A C 1
ATOM 1853 O O . LYS A 1 225 ? -20.583 -17.392 20.132 1.00 95.38 225 LYS A O 1
ATOM 1858 N N . GLU A 1 226 ? -21.847 -16.228 21.574 1.00 92.38 226 GLU A N 1
ATOM 1859 C CA . GLU A 1 226 ? -21.673 -14.936 20.907 1.00 92.38 226 GLU A CA 1
ATOM 1860 C C . GLU A 1 226 ? -20.197 -14.515 20.875 1.00 92.38 226 GLU A C 1
ATOM 1862 O O . GLU A 1 226 ? -19.667 -14.187 19.814 1.00 92.38 226 GLU A O 1
ATOM 1867 N N . MET A 1 227 ? -19.512 -14.597 22.017 1.00 90.81 227 MET A N 1
ATOM 1868 C CA . MET A 1 227 ? -18.092 -14.270 22.133 1.00 90.81 227 MET A CA 1
ATOM 1869 C C . MET A 1 227 ? -17.219 -15.190 21.290 1.00 90.81 227 MET A C 1
ATOM 1871 O O . MET A 1 227 ? -16.314 -14.712 20.612 1.00 90.81 227 MET A O 1
ATOM 1875 N N . HIS A 1 228 ? -17.510 -16.489 21.282 1.00 95.81 228 HIS A N 1
ATOM 1876 C CA . HIS A 1 228 ? -16.801 -17.444 20.440 1.00 95.81 228 HIS A CA 1
ATOM 1877 C C . HIS A 1 228 ? -16.954 -17.098 18.953 1.00 95.81 228 HIS A C 1
ATOM 1879 O O . HIS A 1 228 ? -15.956 -16.953 18.251 1.00 95.81 228 HIS A O 1
ATOM 1885 N N . ASN A 1 229 ? -18.184 -16.843 18.497 1.00 96.19 229 ASN A N 1
ATOM 1886 C CA . ASN A 1 229 ? -18.446 -16.431 17.118 1.00 96.19 229 ASN A CA 1
ATOM 1887 C C . ASN A 1 229 ? -17.744 -15.110 16.769 1.00 96.19 229 ASN A C 1
ATOM 1889 O O . ASN A 1 229 ? -17.225 -14.959 15.663 1.00 96.19 229 ASN A O 1
ATOM 1893 N N . ARG A 1 230 ? -17.707 -14.150 17.702 1.00 94.19 230 ARG A N 1
ATOM 1894 C CA . ARG A 1 230 ? -16.988 -12.881 17.531 1.00 94.19 230 ARG A CA 1
ATOM 1895 C C . ARG A 1 230 ? -15.480 -13.099 17.405 1.00 94.19 230 ARG A C 1
ATOM 1897 O O . ARG A 1 230 ? -14.871 -12.493 16.532 1.00 94.19 230 ARG A O 1
ATOM 1904 N N . ILE A 1 231 ? -14.888 -13.961 18.232 1.00 95.06 231 ILE A N 1
ATOM 1905 C CA . ILE A 1 231 ? -13.458 -14.300 18.165 1.00 95.06 231 ILE A CA 1
ATOM 1906 C C . ILE A 1 231 ? -13.128 -14.950 16.818 1.00 95.06 231 ILE A C 1
ATOM 1908 O O . ILE A 1 231 ? -12.189 -14.514 16.164 1.00 95.06 231 ILE A O 1
ATOM 1912 N N . CYS A 1 232 ? -13.925 -15.919 16.355 1.00 97.12 232 CYS A N 1
ATOM 1913 C CA . CYS A 1 232 ? -13.704 -16.559 15.055 1.00 97.12 232 CYS A CA 1
ATOM 1914 C C . CYS A 1 232 ? -13.729 -15.556 13.892 1.00 97.12 232 CYS A C 1
ATOM 1916 O O . CYS A 1 232 ? -12.881 -15.628 13.008 1.00 97.12 232 CYS A O 1
ATOM 1918 N N . LYS A 1 233 ? -14.665 -14.595 13.908 1.00 96.31 233 LYS A N 1
ATOM 1919 C CA . LYS A 1 233 ? -14.714 -13.518 12.904 1.00 96.31 233 LYS A CA 1
ATOM 1920 C C . LYS A 1 233 ? -13.474 -12.623 12.959 1.00 96.31 233 LYS A C 1
ATOM 1922 O O . LYS A 1 233 ? -12.872 -12.370 11.924 1.00 96.31 233 LYS A O 1
ATOM 1927 N N . LEU A 1 234 ? -13.067 -12.194 14.156 1.00 95.19 234 LEU A N 1
ATOM 1928 C CA . LEU A 1 234 ? -11.891 -11.336 14.333 1.00 95.19 234 LEU A CA 1
ATOM 1929 C C . LEU A 1 234 ? -10.585 -12.029 13.921 1.00 95.19 234 LEU A C 1
ATOM 1931 O O . LEU A 1 234 ? -9.707 -11.371 13.373 1.00 95.19 234 LEU A O 1
ATOM 1935 N N . GLU A 1 235 ? -10.442 -13.337 14.152 1.00 96.06 235 GLU A N 1
ATOM 1936 C CA . GLU A 1 235 ? -9.268 -14.086 13.680 1.00 96.06 235 GLU A CA 1
ATOM 1937 C C . GLU A 1 235 ? -9.247 -14.221 12.150 1.00 96.06 235 GLU A C 1
ATOM 1939 O O . GLU A 1 235 ? -8.180 -14.097 11.551 1.00 96.06 235 GLU A O 1
ATOM 1944 N N . ALA A 1 236 ? -10.403 -14.402 11.501 1.00 94.56 236 ALA A N 1
ATOM 1945 C CA . ALA A 1 236 ? -10.484 -14.404 10.039 1.00 94.56 236 ALA A CA 1
ATOM 1946 C C . ALA A 1 236 ? -10.111 -13.031 9.449 1.00 94.56 236 ALA A C 1
ATOM 1948 O O . ALA A 1 236 ? -9.249 -12.942 8.578 1.00 94.56 236 ALA A O 1
ATOM 1949 N N . GLU A 1 237 ? -10.679 -11.947 9.987 1.00 95.69 237 GLU A N 1
ATOM 1950 C CA . GLU A 1 237 ? -10.347 -10.578 9.569 1.00 95.69 237 GLU A CA 1
ATOM 1951 C C . GLU A 1 237 ? -8.863 -10.252 9.796 1.00 95.69 237 GLU A C 1
ATOM 1953 O O . GLU A 1 237 ? -8.219 -9.622 8.956 1.00 95.69 237 GLU A O 1
ATOM 1958 N N . LYS A 1 238 ? -8.287 -10.704 10.916 1.00 96.31 238 LYS A N 1
ATOM 1959 C CA . LYS A 1 238 ? -6.857 -10.552 11.204 1.00 96.31 238 LYS A CA 1
ATOM 1960 C C . LYS A 1 238 ? -5.997 -11.268 10.165 1.00 96.31 238 LYS A C 1
ATOM 1962 O O . LYS A 1 238 ? -5.030 -10.672 9.699 1.00 96.31 238 LYS A O 1
ATOM 1967 N N . TYR A 1 239 ? -6.345 -12.497 9.785 1.00 96.94 239 TYR A N 1
ATOM 1968 C CA . TYR A 1 239 ? -5.622 -13.234 8.747 1.00 96.94 239 TYR A CA 1
ATOM 1969 C C . TYR A 1 239 ? -5.621 -12.478 7.408 1.00 96.94 239 TYR A C 1
ATOM 1971 O O . TYR A 1 239 ? -4.565 -12.306 6.796 1.00 96.94 239 TYR A O 1
ATOM 1979 N N . ASP A 1 240 ? -6.773 -11.951 6.989 1.00 95.75 240 ASP A N 1
ATOM 1980 C CA . ASP A 1 240 ? -6.885 -11.173 5.750 1.00 95.75 240 ASP A CA 1
ATOM 1981 C C . ASP A 1 240 ? -6.047 -9.884 5.806 1.00 95.75 240 ASP A C 1
ATOM 1983 O O . ASP A 1 240 ? -5.352 -9.534 4.846 1.00 95.75 240 ASP A O 1
ATOM 1987 N N . LEU A 1 241 ? -6.052 -9.190 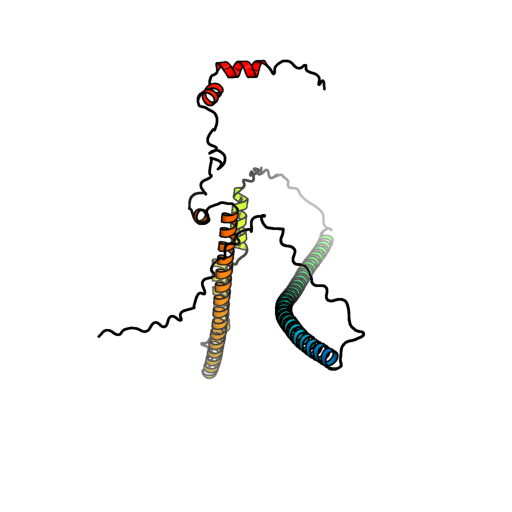6.950 1.00 95.38 241 LEU A N 1
ATOM 1988 C CA . LEU A 1 241 ? -5.227 -8.000 7.170 1.00 95.38 241 LEU A CA 1
ATOM 1989 C C . LEU A 1 241 ? -3.728 -8.322 7.173 1.00 95.38 241 LEU A C 1
ATOM 1991 O O . LEU A 1 241 ? -2.949 -7.573 6.585 1.00 95.38 241 LEU A O 1
ATOM 1995 N N . GLU A 1 242 ? -3.314 -9.429 7.785 1.00 94.50 242 GLU A N 1
ATOM 1996 C CA . GLU A 1 242 ? -1.923 -9.893 7.772 1.00 94.50 242 GLU A CA 1
ATOM 1997 C C . GLU A 1 242 ? -1.466 -10.242 6.352 1.00 94.50 242 GLU A C 1
ATOM 1999 O O . GLU A 1 242 ? -0.363 -9.867 5.948 1.00 94.50 242 GLU A O 1
ATOM 2004 N N . LYS A 1 243 ? -2.320 -10.887 5.549 1.00 95.06 243 LYS A N 1
ATOM 2005 C CA . LYS A 1 243 ? -2.028 -11.163 4.135 1.00 95.06 243 LYS A CA 1
ATOM 2006 C C . LYS A 1 243 ? -1.922 -9.892 3.302 1.00 95.06 243 LYS A C 1
ATOM 2008 O O . LYS A 1 243 ? -1.003 -9.758 2.486 1.00 95.06 243 LYS A O 1
ATOM 2013 N N . ARG A 1 244 ? -2.804 -8.922 3.543 1.00 94.81 244 ARG A N 1
ATOM 2014 C CA . ARG A 1 244 ? -2.723 -7.605 2.905 1.00 94.81 244 ARG A CA 1
ATOM 2015 C C . ARG A 1 244 ? -1.435 -6.876 3.282 1.00 94.81 244 ARG A C 1
ATOM 2017 O O . ARG A 1 244 ? -0.782 -6.322 2.401 1.00 94.81 244 ARG A O 1
ATOM 2024 N N . LEU A 1 245 ? -1.044 -6.920 4.556 1.00 95.38 245 LEU A N 1
ATOM 2025 C CA . LEU A 1 245 ? 0.202 -6.328 5.037 1.00 95.38 245 LEU A CA 1
ATOM 2026 C C . LEU A 1 245 ? 1.422 -6.980 4.373 1.00 95.38 245 LEU A C 1
ATOM 2028 O O . LEU A 1 245 ? 2.286 -6.264 3.882 1.00 95.38 245 LEU A O 1
ATOM 2032 N N . GLN A 1 246 ? 1.466 -8.314 4.280 1.00 94.38 246 GLN A N 1
ATOM 2033 C CA . GLN A 1 246 ? 2.546 -9.038 3.588 1.00 94.38 246 GLN A CA 1
ATOM 2034 C C . GLN A 1 246 ? 2.700 -8.587 2.130 1.00 94.38 246 GLN A C 1
ATOM 2036 O O . GLN A 1 246 ? 3.818 -8.377 1.659 1.00 94.38 246 GLN A O 1
ATOM 2041 N N . THR A 1 247 ? 1.579 -8.395 1.434 1.00 92.81 247 THR A N 1
ATOM 2042 C CA . THR A 1 247 ? 1.573 -7.908 0.046 1.00 92.81 247 THR A CA 1
ATOM 2043 C C . THR A 1 247 ? 2.116 -6.479 -0.035 1.00 92.81 247 THR A C 1
ATOM 2045 O O . THR A 1 247 ? 3.023 -6.201 -0.810 1.00 92.81 247 THR A O 1
ATOM 2048 N N . GLN A 1 248 ? 1.648 -5.583 0.838 1.00 95.56 248 GLN A N 1
ATOM 2049 C CA . GLN A 1 248 ? 2.139 -4.201 0.897 1.00 95.56 248 GLN A CA 1
ATOM 2050 C C . GLN A 1 248 ? 3.633 -4.116 1.238 1.00 95.56 248 GLN A C 1
ATOM 2052 O O . GLN A 1 248 ? 4.350 -3.270 0.704 1.00 95.56 248 GLN A O 1
ATOM 2057 N N . GLU A 1 249 ? 4.125 -4.980 2.125 1.00 94.94 249 GLU A N 1
ATOM 2058 C CA . GLU A 1 249 ? 5.548 -5.056 2.451 1.00 94.94 249 GLU A CA 1
ATOM 2059 C C . GLU A 1 249 ? 6.388 -5.516 1.260 1.00 94.94 249 GLU A C 1
ATOM 2061 O O . GLU A 1 249 ? 7.503 -5.020 1.079 1.00 94.94 249 GLU A O 1
ATOM 2066 N N . TYR A 1 250 ? 5.876 -6.452 0.459 1.00 95.44 250 TYR A N 1
ATOM 2067 C CA . TYR A 1 250 ? 6.522 -6.872 -0.779 1.00 95.44 250 TYR A CA 1
ATOM 2068 C C . TYR A 1 250 ? 6.600 -5.711 -1.776 1.00 95.44 250 TYR A C 1
ATOM 2070 O O . TYR A 1 250 ? 7.698 -5.373 -2.221 1.00 95.44 250 TYR A O 1
ATOM 2078 N N . ASP A 1 251 ? 5.483 -5.025 -2.022 1.00 95.56 251 ASP A N 1
ATOM 2079 C CA . ASP A 1 251 ? 5.426 -3.872 -2.927 1.00 95.56 251 ASP A CA 1
ATOM 2080 C C . ASP A 1 251 ? 6.386 -2.758 -2.480 1.00 95.56 251 ASP A C 1
ATOM 2082 O O . ASP A 1 251 ? 7.132 -2.189 -3.280 1.00 95.56 251 ASP A O 1
ATOM 2086 N N . LEU A 1 252 ? 6.440 -2.466 -1.175 1.00 95.19 252 LEU A N 1
ATOM 2087 C CA . LEU A 1 252 ? 7.385 -1.496 -0.620 1.00 95.19 252 LEU A CA 1
ATOM 2088 C C . LEU A 1 252 ? 8.841 -1.936 -0.793 1.00 95.19 252 LEU A C 1
ATOM 2090 O O . LEU A 1 252 ? 9.700 -1.094 -1.072 1.00 95.19 252 LEU A O 1
ATOM 2094 N N . LYS A 1 253 ? 9.156 -3.223 -0.616 1.00 95.19 253 LYS A N 1
ATOM 2095 C CA . LYS A 1 253 ? 10.509 -3.754 -0.859 1.00 95.19 253 LYS A CA 1
ATOM 2096 C C . LYS A 1 253 ? 10.885 -3.614 -2.332 1.00 95.19 253 LYS A C 1
ATOM 2098 O O . LYS A 1 253 ? 11.991 -3.155 -2.621 1.00 95.19 253 LYS A O 1
ATOM 2103 N N . GLU A 1 254 ? 9.967 -3.922 -3.241 1.00 95.31 254 GLU A N 1
ATOM 2104 C CA . GLU A 1 254 ? 10.188 -3.799 -4.679 1.00 95.31 254 GLU A CA 1
ATOM 2105 C C . GLU A 1 254 ? 10.403 -2.338 -5.101 1.00 95.31 254 GLU A C 1
ATOM 2107 O O . GLU A 1 254 ? 11.382 -2.024 -5.781 1.00 95.31 254 GLU A O 1
ATOM 2112 N N . LEU A 1 255 ? 9.552 -1.414 -4.640 1.00 95.81 255 LEU A N 1
ATOM 2113 C CA . LEU A 1 255 ? 9.703 0.020 -4.907 1.00 95.81 255 LEU A CA 1
ATOM 2114 C C . LEU A 1 255 ? 11.037 0.560 -4.387 1.00 95.81 255 LEU A C 1
ATOM 2116 O O . LEU A 1 255 ? 11.710 1.323 -5.083 1.00 95.81 255 LEU A O 1
ATOM 2120 N N . ASN A 1 256 ? 11.453 0.145 -3.188 1.00 94.06 256 ASN A N 1
ATOM 2121 C CA . ASN A 1 256 ? 12.749 0.529 -2.638 1.00 94.06 256 ASN A CA 1
ATOM 2122 C C . ASN A 1 256 ? 13.916 -0.011 -3.476 1.00 94.06 256 ASN A C 1
ATOM 2124 O O . ASN A 1 256 ? 14.899 0.706 -3.676 1.00 94.06 256 ASN A O 1
ATOM 2128 N N . GLU A 1 257 ? 13.825 -1.237 -3.993 1.00 93.88 257 GLU A N 1
ATOM 2129 C CA . GLU A 1 257 ? 14.878 -1.805 -4.838 1.00 93.88 257 GLU A CA 1
ATOM 2130 C C . GLU A 1 257 ? 14.926 -1.138 -6.218 1.00 93.88 257 GLU A C 1
ATOM 2132 O O . GLU A 1 257 ? 16.004 -0.737 -6.663 1.00 93.88 257 GLU A O 1
ATOM 2137 N N . ARG A 1 258 ? 13.772 -0.880 -6.848 1.00 94.44 258 ARG A N 1
ATOM 2138 C CA . ARG A 1 258 ? 13.684 -0.070 -8.076 1.00 94.44 258 ARG A CA 1
ATOM 2139 C C . ARG A 1 258 ? 14.280 1.322 -7.858 1.00 94.44 258 ARG A C 1
ATOM 2141 O O . ARG A 1 258 ? 15.098 1.781 -8.654 1.00 94.44 258 ARG A O 1
ATOM 2148 N N . GLN A 1 259 ? 13.964 1.976 -6.738 1.00 91.81 259 GLN A N 1
ATOM 2149 C CA . GLN A 1 259 ? 14.536 3.278 -6.390 1.00 91.81 259 GLN A CA 1
ATOM 2150 C C . GLN A 1 259 ? 16.060 3.210 -6.207 1.00 91.81 259 GLN A C 1
ATOM 2152 O O . GLN A 1 259 ? 16.778 4.114 -6.647 1.00 91.81 259 GLN A O 1
ATOM 2157 N N . ARG A 1 260 ? 16.584 2.143 -5.590 1.00 88.88 260 ARG A N 1
ATOM 2158 C CA . ARG A 1 260 ? 18.033 1.909 -5.474 1.00 88.88 260 ARG A CA 1
ATOM 2159 C C . ARG A 1 260 ? 18.686 1.715 -6.837 1.00 88.88 260 ARG A C 1
ATOM 2161 O O . ARG A 1 260 ? 19.751 2.286 -7.065 1.00 88.88 260 ARG A O 1
ATOM 2168 N N . GLN A 1 261 ? 18.063 0.969 -7.745 1.00 89.50 261 GLN A N 1
ATOM 2169 C CA . GLN A 1 261 ? 18.559 0.781 -9.110 1.00 89.50 261 GLN A CA 1
ATOM 2170 C C . GLN A 1 261 ? 18.590 2.098 -9.892 1.00 89.50 261 GLN A C 1
ATOM 2172 O O . GLN A 1 261 ? 19.635 2.439 -10.444 1.00 89.50 261 GLN A O 1
ATOM 2177 N N . ILE A 1 262 ? 17.509 2.884 -9.856 1.00 89.81 262 ILE A N 1
ATOM 2178 C CA . ILE A 1 262 ? 17.445 4.216 -10.480 1.00 89.81 262 ILE A CA 1
ATOM 2179 C C . ILE A 1 262 ? 18.548 5.121 -9.924 1.00 89.81 262 ILE A C 1
ATOM 2181 O O . ILE A 1 262 ? 19.248 5.796 -10.679 1.00 89.81 262 ILE A O 1
ATOM 2185 N N . ASN A 1 263 ? 18.750 5.118 -8.604 1.00 87.69 263 ASN A N 1
ATOM 2186 C CA . ASN A 1 263 ? 19.814 5.897 -7.979 1.00 87.69 263 ASN A CA 1
ATOM 2187 C C . ASN A 1 263 ? 21.199 5.432 -8.453 1.00 87.69 263 ASN A C 1
ATOM 2189 O O . ASN A 1 263 ? 22.007 6.277 -8.838 1.00 87.69 263 ASN A O 1
ATOM 2193 N N . ARG A 1 264 ? 21.463 4.117 -8.495 1.00 86.25 264 ARG A N 1
ATOM 2194 C CA . ARG A 1 264 ? 22.721 3.551 -9.013 1.00 86.25 264 ARG A CA 1
ATOM 2195 C C . ARG A 1 264 ? 22.971 3.941 -10.472 1.00 86.25 264 ARG A C 1
ATOM 2197 O O . ARG A 1 264 ? 24.056 4.431 -10.769 1.00 86.25 264 ARG A O 1
ATOM 2204 N N . GLN A 1 265 ? 21.977 3.818 -11.352 1.00 88.81 265 GLN A N 1
ATOM 2205 C CA . GLN A 1 265 ? 22.082 4.234 -12.757 1.00 88.81 265 GLN A CA 1
ATOM 2206 C C . GLN A 1 265 ? 22.332 5.741 -12.887 1.00 88.81 265 GLN A C 1
ATOM 2208 O O . GLN A 1 265 ? 23.190 6.165 -13.654 1.00 88.81 265 GLN A O 1
ATOM 2213 N N . LYS A 1 266 ? 21.650 6.565 -12.082 1.00 89.12 266 LYS A N 1
ATOM 2214 C CA . LYS A 1 266 ? 21.845 8.023 -12.040 1.00 89.12 266 LYS A CA 1
ATOM 2215 C C . LYS A 1 266 ? 23.235 8.426 -11.532 1.00 89.12 266 LYS A C 1
ATOM 2217 O O . LYS A 1 266 ? 23.749 9.469 -11.925 1.00 89.12 266 LYS A O 1
ATOM 2222 N N . LEU A 1 267 ? 23.832 7.648 -10.630 1.00 83.50 267 LEU A N 1
ATOM 2223 C CA . LEU A 1 267 ? 25.214 7.831 -10.171 1.00 83.50 267 LEU A CA 1
ATOM 2224 C C . LEU A 1 267 ? 26.207 7.438 -11.273 1.00 83.50 267 LEU A C 1
ATOM 2226 O O . LEU A 1 267 ? 27.086 8.236 -11.601 1.00 83.50 267 LEU A O 1
ATOM 2230 N N . GLN A 1 268 ? 26.005 6.278 -11.907 1.00 81.31 268 GLN A N 1
ATOM 2231 C CA . GLN A 1 268 ? 26.814 5.811 -13.037 1.00 81.31 268 GLN A CA 1
ATOM 2232 C C . GLN A 1 268 ? 26.771 6.790 -14.219 1.00 81.31 268 GLN A C 1
ATOM 2234 O O . GLN A 1 268 ? 27.817 7.143 -14.760 1.00 81.31 268 GLN A O 1
ATOM 2239 N N . SER A 1 269 ? 25.591 7.309 -14.576 1.00 84.00 269 SER A N 1
ATOM 2240 C CA . SER A 1 269 ? 25.428 8.286 -15.661 1.00 84.00 269 SER A CA 1
ATOM 2241 C C . SER A 1 269 ? 26.110 9.625 -15.359 1.00 84.00 269 SER A C 1
ATOM 2243 O O . SER A 1 269 ? 26.540 10.328 -16.269 1.00 84.00 269 SER A O 1
ATOM 2245 N N . LYS A 1 270 ? 26.253 9.976 -14.075 1.00 84.06 270 LYS A N 1
ATOM 2246 C CA . LYS A 1 270 ? 27.028 11.136 -13.608 1.00 84.06 270 LYS A CA 1
ATOM 2247 C C . LYS A 1 270 ? 28.531 10.853 -13.505 1.00 84.06 270 LYS A C 1
ATOM 2249 O O . LYS A 1 270 ? 29.281 11.727 -13.076 1.00 84.06 270 LYS A O 1
ATOM 2254 N N . GLY A 1 271 ? 28.979 9.654 -13.883 1.00 75.81 271 GLY A N 1
ATOM 2255 C CA . GLY A 1 271 ? 30.376 9.231 -13.802 1.00 75.81 271 GLY A CA 1
ATOM 2256 C C . GLY A 1 271 ? 30.874 9.027 -12.370 1.00 75.81 271 GLY A C 1
ATOM 2257 O O . GLY A 1 271 ? 32.082 9.059 -12.141 1.00 75.81 271 GLY A O 1
ATOM 2258 N N . MET A 1 272 ? 29.963 8.861 -11.407 1.00 73.81 272 MET A N 1
ATOM 2259 C CA . MET A 1 272 ? 30.281 8.564 -10.012 1.00 73.81 272 MET A CA 1
ATOM 2260 C C . MET A 1 272 ? 30.191 7.052 -9.783 1.00 73.81 272 MET A C 1
ATOM 2262 O O . MET A 1 272 ? 29.287 6.396 -10.299 1.00 73.81 272 MET A O 1
ATOM 2266 N N . ASP A 1 273 ? 31.121 6.499 -9.002 1.00 70.88 273 ASP A N 1
ATOM 2267 C CA . ASP A 1 273 ? 31.137 5.068 -8.690 1.00 70.88 273 ASP A CA 1
ATOM 2268 C C . ASP A 1 273 ? 29.864 4.672 -7.906 1.00 70.88 273 ASP A C 1
ATOM 2270 O O . ASP A 1 273 ? 29.622 5.225 -6.824 1.00 70.88 273 ASP A O 1
ATOM 2274 N N . PRO A 1 274 ? 29.046 3.726 -8.409 1.00 65.69 274 PRO A N 1
ATOM 2275 C CA . PRO A 1 274 ? 27.844 3.246 -7.728 1.00 65.69 274 PRO A CA 1
ATOM 2276 C C . PRO A 1 274 ? 28.123 2.668 -6.331 1.00 65.69 274 PRO A C 1
ATOM 2278 O O . PRO A 1 274 ? 27.251 2.765 -5.466 1.00 65.69 274 PRO A O 1
ATOM 2281 N N . ASN A 1 275 ? 29.325 2.138 -6.069 1.00 67.88 275 ASN A N 1
ATOM 2282 C CA . ASN A 1 275 ? 29.715 1.651 -4.740 1.00 67.88 275 ASN A CA 1
ATOM 2283 C C . ASN A 1 275 ? 30.148 2.773 -3.784 1.00 67.88 275 ASN A C 1
ATOM 2285 O O . ASN A 1 275 ? 30.090 2.605 -2.564 1.00 67.88 275 ASN A O 1
ATOM 2289 N N . SER A 1 276 ? 30.504 3.954 -4.299 1.00 65.31 276 SER A N 1
ATOM 2290 C CA . SER A 1 276 ? 30.836 5.113 -3.464 1.00 65.31 276 SER A CA 1
ATOM 2291 C C . SER A 1 276 ? 29.609 5.734 -2.787 1.00 65.31 276 SER A C 1
ATOM 2293 O O . SER A 1 276 ? 29.779 6.503 -1.841 1.00 65.31 276 SER A O 1
ATOM 2295 N N . ALA A 1 277 ? 28.388 5.422 -3.232 1.00 61.41 277 ALA A N 1
ATOM 2296 C CA . ALA A 1 277 ? 27.158 5.935 -2.625 1.00 61.41 277 ALA A CA 1
ATOM 2297 C C . ALA A 1 277 ? 26.889 5.359 -1.223 1.00 61.41 277 ALA A C 1
ATOM 2299 O O . ALA A 1 277 ? 26.200 5.994 -0.429 1.00 61.41 277 ALA A O 1
ATOM 2300 N N . ASN A 1 278 ? 27.454 4.186 -0.911 1.00 63.28 278 ASN A N 1
ATOM 2301 C CA . ASN A 1 278 ? 27.312 3.519 0.388 1.00 63.28 278 ASN A CA 1
ATOM 2302 C C . ASN A 1 278 ? 28.525 3.737 1.314 1.00 63.28 278 ASN A C 1
ATOM 2304 O O . ASN A 1 278 ? 28.612 3.145 2.390 1.00 63.28 278 ASN A O 1
ATOM 2308 N N . SER A 1 279 ? 29.485 4.569 0.898 1.00 66.19 279 SER A N 1
ATOM 2309 C CA . SER A 1 279 ? 30.636 4.938 1.718 1.00 66.19 279 SER A CA 1
ATOM 2310 C C . SER A 1 279 ? 30.207 5.908 2.821 1.00 66.19 279 SER A C 1
ATOM 2312 O O . SER A 1 279 ? 29.538 6.905 2.563 1.00 66.19 279 SER A O 1
ATOM 2314 N N . ARG A 1 280 ? 30.659 5.658 4.058 1.00 78.31 280 ARG A N 1
ATOM 2315 C CA . ARG A 1 280 ? 30.520 6.586 5.202 1.00 78.31 280 ARG A CA 1
ATOM 2316 C C . ARG A 1 280 ? 31.130 7.964 4.914 1.00 78.31 280 ARG A C 1
ATOM 2318 O O . ARG A 1 280 ? 30.757 8.952 5.540 1.00 78.31 280 ARG A O 1
ATOM 2325 N N . TYR A 1 281 ? 32.088 8.013 3.996 1.00 68.81 281 TYR A N 1
ATOM 2326 C CA . TYR A 1 281 ? 32.813 9.215 3.619 1.00 68.81 281 TYR A CA 1
ATOM 2327 C C . TYR A 1 281 ? 32.324 9.731 2.266 1.00 68.81 281 TYR A C 1
ATOM 2329 O O . TYR A 1 281 ? 32.059 8.910 1.380 1.00 68.81 281 TYR A O 1
ATOM 2337 N N . PRO A 1 282 ? 32.237 11.064 2.090 1.00 71.62 282 PRO A N 1
ATOM 2338 C CA . PRO A 1 282 ? 31.799 11.666 0.839 1.00 71.62 282 PRO A CA 1
ATOM 2339 C C . PRO A 1 282 ? 32.642 11.159 -0.342 1.00 71.62 282 PRO A C 1
ATOM 2341 O O . PRO A 1 282 ? 33.828 10.857 -0.163 1.00 71.62 282 PRO A O 1
ATOM 2344 N N . PRO A 1 283 ? 32.050 11.055 -1.547 1.00 70.56 283 PRO A N 1
ATOM 2345 C CA . PRO A 1 283 ? 32.747 10.543 -2.719 1.00 70.56 283 PRO A CA 1
ATOM 2346 C C . PRO A 1 283 ? 34.016 11.356 -2.979 1.00 70.56 283 PRO A C 1
ATOM 2348 O O . PRO A 1 283 ? 34.006 12.587 -2.914 1.00 70.56 283 PRO A O 1
ATOM 2351 N N . LYS A 1 284 ? 35.122 10.663 -3.274 1.00 71.00 284 LYS A N 1
ATOM 2352 C CA . LYS A 1 284 ? 36.403 11.312 -3.573 1.00 71.00 284 LYS A CA 1
ATOM 2353 C C . LYS A 1 284 ? 36.236 12.185 -4.816 1.00 71.00 284 LYS A C 1
ATOM 2355 O O . LYS A 1 284 ? 35.999 11.678 -5.909 1.00 71.00 284 LYS A O 1
ATOM 2360 N N . VAL A 1 285 ? 36.369 13.497 -4.645 1.00 71.38 285 VAL A N 1
ATOM 2361 C CA . VAL A 1 285 ? 36.360 14.450 -5.757 1.00 71.38 285 VAL A CA 1
ATOM 2362 C C . VAL A 1 285 ? 37.698 14.334 -6.482 1.00 71.38 285 VAL A C 1
ATOM 2364 O O . VAL A 1 285 ? 38.754 14.514 -5.875 1.00 71.38 285 VAL A O 1
ATOM 2367 N N . ALA A 1 286 ? 37.675 14.009 -7.775 1.00 68.88 286 ALA A N 1
ATOM 2368 C CA . ALA A 1 286 ? 38.876 14.065 -8.598 1.00 68.88 286 ALA A CA 1
ATOM 2369 C C . ALA A 1 286 ? 39.282 15.538 -8.773 1.00 68.88 286 ALA A C 1
ATOM 2371 O O . ALA A 1 286 ? 38.599 16.295 -9.454 1.00 68.88 286 ALA A O 1
ATOM 2372 N N . ILE A 1 287 ? 40.373 15.948 -8.118 1.00 70.62 287 ILE A N 1
ATOM 2373 C CA . ILE A 1 287 ? 40.909 17.323 -8.189 1.00 70.62 287 ILE A CA 1
ATOM 2374 C C . ILE A 1 287 ? 41.616 17.568 -9.534 1.00 70.62 287 ILE A C 1
ATOM 2376 O O . ILE A 1 287 ? 41.755 18.705 -9.968 1.00 70.62 287 ILE A O 1
ATOM 2380 N N . PHE A 1 288 ? 42.040 16.497 -10.208 1.00 67.25 288 PHE A N 1
ATOM 2381 C CA . PHE A 1 288 ? 42.635 16.545 -11.538 1.00 67.25 288 PHE A CA 1
ATOM 2382 C C . PHE A 1 288 ? 41.594 16.160 -12.592 1.00 67.25 288 PHE A C 1
ATOM 2384 O O . PHE A 1 288 ? 40.925 15.128 -12.485 1.00 67.25 288 PHE A O 1
ATOM 2391 N N . SER A 1 289 ? 41.477 16.972 -13.638 1.00 73.94 289 SER A N 1
ATOM 2392 C CA . SER A 1 289 ? 40.698 16.615 -14.817 1.00 73.94 289 SER A CA 1
ATOM 2393 C C . SER A 1 289 ? 41.373 15.449 -15.548 1.00 73.94 289 SER A C 1
ATOM 2395 O O . SER A 1 289 ? 42.599 15.354 -15.603 1.00 73.94 289 SER A O 1
ATOM 2397 N N . LYS A 1 290 ? 40.598 14.572 -16.197 1.00 61.09 290 LYS A N 1
ATOM 2398 C CA . LYS A 1 290 ? 41.152 13.560 -17.126 1.00 61.09 290 LYS A CA 1
ATOM 2399 C C . LYS A 1 290 ? 41.952 14.210 -18.270 1.00 61.09 290 LYS A C 1
ATOM 2401 O O . LYS A 1 290 ? 42.818 13.563 -18.847 1.00 61.09 290 LYS A O 1
ATOM 2406 N N . TYR A 1 291 ? 41.701 15.495 -18.531 1.00 59.38 291 TYR A N 1
ATOM 2407 C CA . TYR A 1 291 ? 42.422 16.329 -19.491 1.00 59.38 291 TYR A CA 1
ATOM 2408 C C . TYR A 1 291 ? 43.659 17.039 -18.906 1.00 59.38 291 TYR A C 1
ATOM 2410 O O . TYR A 1 291 ? 44.499 17.486 -19.677 1.00 59.38 291 TYR A O 1
ATOM 2418 N N . ASP A 1 292 ? 43.840 17.090 -17.577 1.00 68.62 292 ASP A N 1
ATOM 2419 C CA . ASP A 1 292 ? 45.080 17.618 -16.964 1.00 68.62 292 ASP A CA 1
ATOM 2420 C C . ASP A 1 292 ? 46.272 16.683 -17.182 1.00 68.62 292 ASP A C 1
ATOM 2422 O O . ASP A 1 292 ? 47.428 17.092 -17.112 1.00 68.62 292 ASP A O 1
ATOM 2426 N N . ARG A 1 293 ? 46.003 15.409 -17.489 1.00 67.44 293 ARG A N 1
ATOM 2427 C CA . ARG A 1 293 ? 47.017 14.419 -17.871 1.00 67.44 293 ARG A CA 1
ATOM 2428 C C . ARG A 1 293 ? 47.414 14.524 -19.343 1.00 67.44 293 ARG A C 1
ATOM 2430 O O . ARG A 1 293 ? 47.868 13.541 -19.928 1.00 67.44 293 ARG A O 1
ATOM 2437 N N . GLN A 1 294 ? 47.242 15.688 -19.965 1.00 69.69 294 GLN A N 1
ATOM 2438 C CA . GLN A 1 294 ? 47.809 15.916 -21.281 1.00 69.69 294 GLN A CA 1
ATOM 2439 C C . GLN A 1 294 ? 49.333 15.942 -21.141 1.00 69.69 294 GLN A C 1
ATOM 2441 O O . GLN A 1 294 ? 49.908 16.857 -20.554 1.00 69.69 294 GLN A O 1
ATOM 2446 N N . ILE A 1 295 ? 49.984 14.895 -21.655 1.00 65.44 295 ILE A N 1
ATOM 2447 C CA . ILE A 1 295 ? 51.441 14.825 -21.741 1.00 65.44 295 ILE A CA 1
ATOM 2448 C C . ILE A 1 295 ? 51.887 16.052 -22.530 1.00 65.44 295 ILE A C 1
ATOM 2450 O O . ILE A 1 295 ? 51.526 16.204 -23.699 1.00 65.44 295 ILE A O 1
ATOM 2454 N N . ASP A 1 296 ? 52.623 16.944 -21.868 1.00 76.56 296 ASP A N 1
ATOM 2455 C CA . ASP A 1 296 ? 53.157 18.138 -22.506 1.00 76.56 296 ASP A CA 1
ATOM 2456 C C . ASP A 1 296 ? 54.049 17.705 -23.674 1.00 76.56 296 ASP A C 1
ATOM 2458 O O . ASP A 1 296 ? 55.122 17.138 -23.467 1.00 76.56 296 ASP A O 1
ATOM 2462 N N . ARG A 1 297 ? 53.570 17.930 -24.902 1.00 77.06 297 ARG A N 1
ATOM 2463 C CA . ARG A 1 297 ? 54.278 17.560 -26.136 1.00 77.06 297 ARG A CA 1
ATOM 2464 C C . ARG A 1 297 ? 55.398 18.547 -26.476 1.00 77.06 297 ARG A C 1
ATOM 2466 O O . ARG A 1 297 ? 56.100 18.328 -27.457 1.00 77.06 297 ARG A O 1
ATOM 2473 N N . ARG A 1 298 ? 55.542 19.637 -25.711 1.00 79.31 298 ARG A N 1
ATOM 2474 C CA . ARG A 1 298 ? 56.612 20.623 -25.892 1.00 79.31 298 ARG A CA 1
ATOM 2475 C C . ARG A 1 298 ? 57.948 20.032 -25.470 1.00 79.31 298 ARG A C 1
ATOM 2477 O O . ARG A 1 298 ? 58.048 19.299 -24.483 1.00 79.31 298 ARG A O 1
ATOM 2484 N N . ASN A 1 299 ? 59.000 20.404 -26.189 1.00 82.62 299 ASN A N 1
ATOM 2485 C CA . ASN A 1 299 ? 60.342 19.921 -25.889 1.00 82.62 299 ASN A CA 1
ATOM 2486 C C . ASN A 1 299 ? 60.845 20.503 -24.557 1.00 82.62 299 ASN A C 1
ATOM 2488 O O . ASN A 1 299 ? 60.412 21.571 -24.119 1.00 82.62 299 ASN A O 1
ATOM 2492 N N . PHE A 1 300 ? 61.799 19.826 -23.904 1.00 80.50 300 PHE A N 1
ATOM 2493 C CA . PHE A 1 300 ? 62.313 20.231 -22.585 1.00 80.50 300 PHE A CA 1
ATOM 2494 C C . PHE A 1 300 ? 62.723 21.713 -22.530 1.00 80.50 300 PHE A C 1
ATOM 2496 O O . PHE A 1 300 ? 62.392 22.413 -21.573 1.00 80.50 300 PHE A O 1
ATOM 2503 N N . ASN A 1 301 ? 63.374 22.206 -23.586 1.00 78.12 301 ASN A N 1
ATOM 2504 C CA . ASN A 1 301 ? 63.808 23.599 -23.695 1.00 78.12 301 ASN A CA 1
ATOM 2505 C C . ASN A 1 301 ? 62.634 24.587 -23.781 1.00 78.12 301 ASN A C 1
ATOM 2507 O O . ASN A 1 301 ? 62.699 25.664 -23.192 1.00 78.12 301 ASN A O 1
ATOM 2511 N N . GLU A 1 302 ? 61.545 24.224 -24.459 1.00 78.50 302 GLU A N 1
ATOM 2512 C CA . GLU A 1 302 ? 60.337 25.049 -24.570 1.00 78.50 302 GLU A CA 1
ATOM 2513 C C . GLU A 1 302 ? 59.592 25.099 -23.238 1.00 78.50 302 GLU A C 1
ATOM 2515 O O . GLU A 1 302 ? 59.244 26.183 -22.764 1.00 78.50 302 GLU A O 1
ATOM 2520 N N . ARG A 1 303 ? 59.443 23.946 -22.573 1.00 80.38 303 ARG A N 1
ATOM 2521 C CA . ARG A 1 303 ? 58.847 23.867 -21.236 1.00 80.38 303 ARG A CA 1
ATOM 2522 C C . ARG A 1 303 ? 59.657 24.670 -20.222 1.00 80.38 303 ARG A C 1
ATOM 2524 O O . ARG A 1 303 ? 59.085 25.452 -19.472 1.00 80.38 303 ARG A O 1
ATOM 2531 N N . LYS A 1 304 ? 60.987 24.547 -20.243 1.00 80.75 304 LYS A N 1
ATOM 2532 C CA . LYS A 1 304 ? 61.897 25.327 -19.390 1.00 80.75 304 LYS A CA 1
ATOM 2533 C C . LYS A 1 304 ? 61.781 26.832 -19.660 1.00 80.75 304 LYS A C 1
ATOM 2535 O O . LYS A 1 304 ? 61.721 27.623 -18.721 1.00 80.75 304 LYS A O 1
ATOM 2540 N N . SER A 1 305 ? 61.642 27.227 -20.926 1.00 77.88 305 SER A N 1
ATOM 2541 C CA . SER A 1 305 ? 61.567 28.639 -21.320 1.00 77.88 305 SER A CA 1
ATOM 2542 C C . SER A 1 305 ? 60.340 29.397 -20.791 1.00 77.88 305 SER A C 1
ATOM 2544 O O . SER A 1 305 ? 60.404 30.616 -20.647 1.00 77.88 305 SER A O 1
ATOM 2546 N N . LEU A 1 306 ? 59.248 28.699 -20.454 1.00 70.81 306 LEU A N 1
ATOM 2547 C CA . LEU A 1 306 ? 58.040 29.291 -19.854 1.00 70.81 306 LEU A CA 1
ATOM 2548 C C . LEU A 1 306 ? 58.229 29.685 -18.381 1.00 70.81 306 LEU A C 1
ATOM 2550 O O . LEU A 1 306 ? 57.524 30.567 -17.874 1.00 70.81 306 LEU A O 1
ATOM 2554 N N . TYR A 1 307 ? 59.178 29.033 -17.706 1.00 72.62 307 TYR A N 1
ATOM 2555 C CA . TYR A 1 307 ? 59.504 29.251 -16.296 1.00 72.62 307 TYR A CA 1
ATOM 2556 C C . TYR A 1 307 ? 60.807 30.043 -16.100 1.00 72.62 307 TYR A C 1
ATOM 2558 O O . TYR A 1 307 ? 61.029 30.588 -15.017 1.00 72.62 307 TYR A O 1
ATOM 2566 N N . ASP A 1 308 ? 61.629 30.201 -17.144 1.00 77.06 308 ASP A N 1
ATOM 2567 C CA . ASP A 1 308 ? 62.776 31.111 -17.131 1.00 77.06 308 ASP A CA 1
ATOM 2568 C C . ASP A 1 308 ? 62.299 32.577 -17.134 1.00 77.06 308 ASP A C 1
ATOM 2570 O O . ASP A 1 308 ? 61.893 33.149 -18.151 1.00 77.06 308 ASP A O 1
ATOM 2574 N N . LYS A 1 309 ? 62.382 33.216 -15.957 1.00 61.12 309 LYS A N 1
ATOM 2575 C CA . LYS A 1 309 ? 61.931 34.596 -15.661 1.00 61.12 309 LYS A CA 1
ATOM 2576 C C . LYS A 1 309 ? 62.387 35.653 -16.681 1.00 61.12 309 LYS A C 1
ATOM 2578 O O . LYS A 1 309 ? 61.716 36.668 -16.849 1.00 61.12 309 LYS A O 1
ATOM 2583 N N . LYS A 1 310 ? 63.488 35.405 -17.400 1.00 61.69 310 LYS A N 1
ATOM 2584 C CA . LYS A 1 310 ? 64.079 36.317 -18.392 1.00 61.69 310 LYS A CA 1
ATOM 2585 C C . LYS A 1 310 ? 63.210 36.506 -19.650 1.00 61.69 310 LYS A C 1
ATOM 2587 O O . LYS A 1 310 ? 63.269 37.574 -20.249 1.00 61.69 310 LYS A O 1
ATOM 2592 N N . LYS A 1 311 ? 62.374 35.524 -20.031 1.00 57.56 311 LYS A N 1
ATOM 2593 C CA . LYS A 1 311 ? 61.449 35.623 -21.187 1.00 57.56 311 LYS A CA 1
ATOM 2594 C C . LYS A 1 311 ? 60.023 36.062 -20.830 1.00 57.56 311 LYS A C 1
ATOM 2596 O O . LYS A 1 311 ? 59.307 36.529 -21.709 1.00 57.56 311 LYS A O 1
ATOM 2601 N N . ARG A 1 312 ? 59.600 35.982 -19.561 1.00 55.84 312 ARG A N 1
ATOM 2602 C CA . ARG A 1 312 ? 58.287 36.517 -19.137 1.00 55.84 312 ARG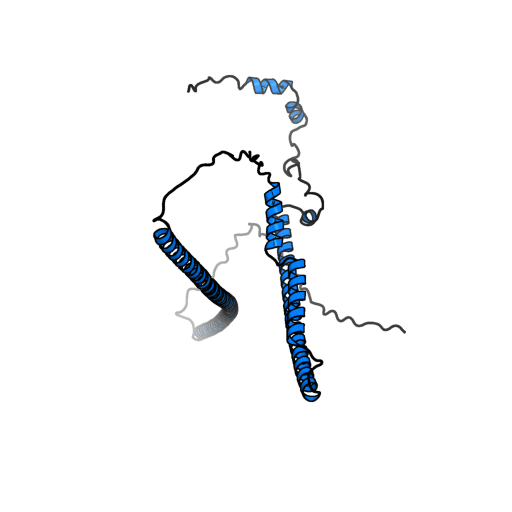 A CA 1
ATOM 2603 C C . ARG A 1 312 ? 58.218 38.043 -19.238 1.00 55.84 312 ARG A C 1
ATOM 2605 O O . ARG A 1 312 ? 57.173 38.585 -19.582 1.00 55.84 312 ARG A O 1
ATOM 2612 N N . LEU A 1 313 ? 59.334 38.724 -18.980 1.00 53.97 313 LEU A N 1
ATOM 2613 C CA . LEU A 1 313 ? 59.405 40.187 -19.002 1.00 53.97 313 LEU A CA 1
ATOM 2614 C C . LEU A 1 313 ? 59.321 40.778 -20.420 1.00 53.97 313 LEU A C 1
ATOM 2616 O O . LEU A 1 313 ? 58.791 41.872 -20.577 1.00 53.97 313 LEU A O 1
ATOM 2620 N N . SER A 1 314 ? 59.768 40.059 -21.458 1.00 54.94 314 SER A N 1
ATOM 2621 C CA . SER A 1 314 ? 59.730 40.563 -22.842 1.00 54.94 314 SER A CA 1
ATOM 2622 C C . SER A 1 314 ? 58.371 40.408 -23.533 1.00 54.94 314 SER A C 1
ATOM 2624 O O . SER A 1 314 ? 58.118 41.075 -24.536 1.00 54.94 314 SER A O 1
ATOM 2626 N N . LEU A 1 315 ? 57.495 39.542 -23.012 1.00 52.47 315 LEU A N 1
ATOM 2627 C CA . LEU A 1 315 ? 56.120 39.382 -23.498 1.00 52.47 315 LEU A CA 1
ATOM 2628 C C . LEU A 1 315 ? 55.131 40.298 -22.763 1.00 52.47 315 LEU A C 1
ATOM 2630 O O . LEU A 1 315 ? 54.140 40.703 -23.359 1.00 52.47 315 LEU A O 1
ATOM 2634 N N . LEU A 1 316 ? 55.420 40.693 -21.517 1.00 51.00 316 LEU A N 1
ATOM 2635 C CA . LEU A 1 316 ? 54.617 41.689 -20.793 1.00 51.00 316 LEU A CA 1
ATOM 2636 C C . LEU A 1 316 ? 54.902 43.133 -21.242 1.00 51.00 316 LEU A C 1
ATOM 2638 O O . LEU A 1 316 ? 54.017 43.979 -21.157 1.00 51.00 316 LEU A O 1
ATOM 2642 N N . SER A 1 317 ? 56.101 43.425 -21.759 1.00 48.72 317 SER A N 1
ATOM 2643 C CA . SER A 1 317 ? 56.467 44.783 -22.190 1.00 48.72 317 SER A CA 1
ATOM 2644 C C . SER A 1 317 ? 55.906 45.186 -23.561 1.00 48.72 317 SER A C 1
ATOM 2646 O O . SER A 1 317 ? 56.031 46.345 -23.942 1.00 48.72 317 SER A O 1
ATOM 2648 N N . LYS A 1 318 ? 55.306 44.257 -24.320 1.00 52.69 318 LYS A N 1
ATOM 2649 C CA . LYS A 1 318 ? 54.748 44.526 -25.661 1.00 52.69 318 LYS A CA 1
ATOM 2650 C C . LYS A 1 318 ? 53.242 44.823 -25.675 1.00 52.69 318 LYS A C 1
ATOM 2652 O O . LYS A 1 318 ? 52.714 45.125 -26.736 1.00 52.69 318 LYS A O 1
ATOM 2657 N N . CYS A 1 319 ? 52.565 44.800 -24.524 1.00 46.50 319 CYS A N 1
ATOM 2658 C CA . CYS A 1 319 ? 51.123 45.084 -24.421 1.00 46.50 319 CYS A CA 1
ATOM 2659 C C . CYS A 1 319 ? 50.791 46.434 -23.751 1.00 46.50 319 CYS A C 1
ATOM 2661 O O . CYS A 1 319 ? 49.645 46.664 -23.382 1.00 46.50 319 CYS A O 1
ATOM 2663 N N . SER A 1 320 ? 51.766 47.335 -23.586 1.00 47.88 320 SER A N 1
ATOM 2664 C CA . SER A 1 320 ? 51.602 48.622 -22.885 1.00 47.88 320 SER A CA 1
ATOM 2665 C C . SER A 1 320 ? 51.698 49.829 -23.830 1.00 47.88 320 SER A C 1
ATOM 2667 O O . SER A 1 320 ? 52.383 50.810 -23.535 1.00 47.88 320 SER A O 1
ATOM 2669 N N . THR A 1 321 ? 51.070 49.776 -25.004 1.00 53.16 321 THR A N 1
ATOM 2670 C CA . THR A 1 321 ? 50.930 50.975 -25.852 1.00 53.16 321 THR A CA 1
ATOM 2671 C C . THR A 1 321 ? 49.726 50.854 -26.786 1.00 53.16 321 THR A C 1
ATOM 2673 O O . THR A 1 321 ? 49.851 50.536 -27.961 1.00 53.16 321 THR A O 1
ATOM 2676 N N . ALA A 1 322 ? 48.536 51.113 -26.247 1.00 42.47 322 ALA A N 1
ATOM 2677 C CA . ALA A 1 322 ? 47.384 51.571 -27.021 1.00 42.47 322 ALA A CA 1
ATOM 2678 C C . ALA A 1 322 ? 46.574 52.560 -26.153 1.00 42.47 322 ALA A C 1
ATOM 2680 O O . ALA A 1 322 ? 46.447 52.330 -24.948 1.00 42.47 322 ALA A O 1
ATOM 2681 N N . PRO A 1 323 ? 46.109 53.689 -26.715 1.00 49.91 323 PRO A N 1
ATOM 2682 C CA . PRO A 1 323 ? 45.653 54.846 -25.949 1.00 49.91 323 PRO A CA 1
ATOM 2683 C C . PRO A 1 323 ? 44.254 54.671 -25.340 1.00 49.91 323 PRO A C 1
ATOM 2685 O O . PRO A 1 323 ? 43.334 54.155 -25.972 1.00 49.91 323 PRO A O 1
ATOM 2688 N N . ASN A 1 324 ? 44.113 55.188 -24.117 1.00 52.91 324 ASN A N 1
ATOM 2689 C CA . ASN A 1 324 ? 42.850 55.454 -23.431 1.00 52.91 324 ASN A CA 1
ATOM 2690 C C . ASN A 1 324 ? 41.908 56.280 -24.316 1.00 52.91 324 ASN A C 1
ATOM 2692 O O . ASN A 1 324 ? 42.193 57.443 -24.583 1.00 52.91 324 ASN A O 1
ATOM 2696 N N . ASN A 1 325 ? 40.757 55.716 -24.671 1.00 49.81 325 ASN A N 1
ATOM 2697 C CA . ASN A 1 325 ? 39.581 56.479 -25.077 1.00 49.81 325 ASN A CA 1
ATOM 2698 C C . ASN A 1 325 ? 38.324 55.746 -24.611 1.00 49.81 325 ASN A C 1
ATOM 2700 O O . ASN A 1 325 ? 37.738 54.984 -25.364 1.00 49.81 325 ASN A O 1
ATOM 2704 N N . PHE A 1 326 ? 37.926 55.982 -23.363 1.00 43.62 326 PHE A N 1
ATOM 2705 C CA . PHE A 1 326 ? 36.525 55.936 -22.945 1.00 43.62 326 PHE A CA 1
ATOM 2706 C C . PHE A 1 326 ? 36.390 56.849 -21.723 1.00 43.62 326 PHE A C 1
ATOM 2708 O O . PHE A 1 326 ? 36.812 56.513 -20.617 1.00 43.62 326 PHE A O 1
ATOM 2715 N N . ARG A 1 327 ? 35.892 58.065 -21.965 1.00 50.66 327 ARG A N 1
ATOM 2716 C CA . ARG A 1 327 ? 35.437 58.994 -20.931 1.00 50.66 327 ARG A CA 1
ATOM 2717 C C . ARG A 1 327 ? 33.919 58.823 -20.813 1.00 50.66 327 ARG A C 1
ATOM 2719 O O . ARG A 1 327 ? 33.256 58.649 -21.831 1.00 50.66 327 ARG A O 1
ATOM 2726 N N . ILE A 1 328 ? 33.493 58.807 -19.551 1.00 48.19 328 ILE A N 1
ATOM 2727 C CA . ILE A 1 328 ? 32.162 58.576 -18.965 1.00 48.19 328 ILE A CA 1
ATOM 2728 C C . ILE A 1 328 ? 31.036 59.304 -19.693 1.00 48.19 328 ILE A C 1
ATOM 2730 O O . ILE A 1 328 ? 31.251 60.493 -20.025 1.00 48.19 328 ILE A O 1
#

InterPro domains:
  IPR001978 Troponin [PF00992] (179-257)
  IPR027707 Troponin T [PTHR11521] (4-295)
  IPR038077 Troponin domain superfamily [G3DSA:1.20.5.350] (173-276)
  IPR038077 Troponin domain superfamily [SSF90250] (169-312)